Protein AF-G0NCD9-F1 (afdb_monomer_lite)

Sequence (293 aa):
MDGNFDESAPNNVLFMNEWPTEDDSKFFDKFVAVDDAPELIQCPYTLKLPPCRFQLKNLENLPKDKTLDQHVGNLFDIFIKKTIKKAGGNLTKTKYWLGLQLPHYIEKYVNWLITDKTYQEVNGYTLIDLVFKHCRSIAESGFSNTLELSVSMYINVSDQISWTAIPDRILSKYWRRTQQLQEAKNLLTQCGMDPNVKSHTIDDLKQIAEHLKGYHICVWSLLHELTEPTMVFEINKGAHGFISLFHNDGHYEFFKATRKKVDARFCFKCHTLVTCLHGIECRRERKDAQIFD

Structure (mmCIF, N/CA/C/O backbone):
data_AF-G0NCD9-F1
#
_entry.id   AF-G0NCD9-F1
#
loop_
_atom_site.group_PDB
_atom_site.id
_atom_site.type_symbol
_atom_site.label_atom_id
_atom_site.label_alt_id
_atom_site.label_comp_id
_atom_site.label_asym_id
_atom_site.label_entity_id
_atom_site.label_seq_id
_atom_site.pdbx_PDB_ins_code
_atom_site.Cartn_x
_atom_site.Cartn_y
_atom_site.Cartn_z
_atom_site.occupancy
_atom_site.B_iso_or_equiv
_atom_site.auth_seq_id
_atom_site.auth_comp_id
_atom_site.auth_asym_id
_atom_site.auth_atom_id
_atom_site.pdbx_PDB_model_num
ATOM 1 N N . MET A 1 1 ? 19.742 4.688 14.938 1.00 30.52 1 MET A N 1
ATOM 2 C CA . MET A 1 1 ? 19.481 5.979 15.599 1.00 30.52 1 MET A CA 1
ATOM 3 C C . MET A 1 1 ? 18.234 5.766 16.412 1.00 30.52 1 MET A C 1
ATOM 5 O O . MET A 1 1 ? 17.153 5.658 15.847 1.00 30.52 1 MET A O 1
ATOM 9 N N . ASP A 1 2 ? 18.449 5.559 17.702 1.00 30.88 2 ASP A N 1
ATOM 10 C CA . ASP A 1 2 ? 17.425 5.219 18.675 1.00 30.88 2 ASP A CA 1
ATOM 11 C C . ASP A 1 2 ? 16.662 6.497 19.028 1.00 30.88 2 ASP A C 1
ATOM 13 O O . ASP A 1 2 ? 17.209 7.421 19.628 1.00 30.88 2 ASP A O 1
ATOM 17 N N . GLY A 1 3 ? 15.420 6.589 18.558 1.00 30.56 3 GLY A N 1
ATOM 18 C CA . GLY A 1 3 ? 14.515 7.682 18.887 1.00 30.56 3 GLY A CA 1
ATOM 19 C C . GLY A 1 3 ? 13.727 7.325 20.138 1.00 30.56 3 GLY A C 1
ATOM 20 O O . GLY A 1 3 ? 12.791 6.534 20.060 1.00 30.56 3 GLY A O 1
ATOM 21 N N . ASN A 1 4 ? 14.125 7.894 21.275 1.00 30.95 4 ASN A N 1
ATOM 22 C CA . ASN A 1 4 ? 13.365 7.861 22.522 1.00 30.95 4 ASN A CA 1
ATOM 23 C C . ASN A 1 4 ? 11.925 8.341 22.284 1.00 30.95 4 ASN A C 1
ATOM 25 O O . ASN A 1 4 ? 11.702 9.444 21.782 1.00 30.95 4 ASN A O 1
ATOM 29 N N . PHE A 1 5 ? 10.965 7.498 22.663 1.00 35.09 5 PHE A N 1
ATOM 30 C CA . PHE A 1 5 ? 9.552 7.838 22.742 1.00 35.09 5 PHE A CA 1
ATOM 31 C C . PHE A 1 5 ? 9.323 8.646 24.023 1.00 35.09 5 PHE A C 1
ATOM 33 O O . PHE A 1 5 ? 9.486 8.126 25.122 1.00 35.09 5 PHE A O 1
ATOM 40 N N . ASP A 1 6 ? 8.982 9.923 23.869 1.00 31.66 6 ASP A N 1
ATOM 41 C CA . ASP A 1 6 ? 8.463 10.753 24.954 1.00 31.66 6 ASP A CA 1
ATOM 42 C C . ASP A 1 6 ? 6.957 10.465 25.106 1.00 31.66 6 ASP A C 1
ATOM 44 O O . ASP A 1 6 ? 6.148 10.816 24.241 1.00 31.66 6 ASP A O 1
ATOM 48 N N . GLU A 1 7 ? 6.617 9.732 26.169 1.00 39.12 7 GLU A N 1
ATOM 49 C CA . GLU A 1 7 ? 5.262 9.399 26.623 1.00 39.12 7 GLU A CA 1
ATOM 50 C C . GLU A 1 7 ? 4.629 10.572 27.386 1.00 39.12 7 GLU A C 1
ATOM 52 O O . GLU A 1 7 ? 4.423 10.526 28.598 1.00 39.12 7 GLU A O 1
ATOM 57 N N . SER A 1 8 ? 4.252 11.628 26.676 1.00 34.78 8 SER A N 1
ATOM 58 C CA . SER A 1 8 ? 3.361 12.650 27.233 1.00 34.78 8 SER A CA 1
ATOM 59 C C . SER A 1 8 ? 2.146 12.860 26.330 1.00 34.78 8 SER A C 1
ATOM 61 O O . SER A 1 8 ? 1.995 13.868 25.646 1.00 34.78 8 SER A O 1
ATOM 63 N N . ALA A 1 9 ? 1.252 11.864 26.324 1.00 32.72 9 ALA A N 1
ATOM 64 C CA . ALA A 1 9 ? -0.073 11.991 25.724 1.00 32.72 9 ALA A CA 1
ATOM 65 C C . ALA A 1 9 ? -0.994 12.841 26.629 1.00 32.72 9 ALA A C 1
ATOM 67 O O . ALA A 1 9 ? -1.086 12.569 27.831 1.00 32.72 9 ALA A O 1
ATOM 68 N N . PRO A 1 10 ? -1.716 13.840 26.091 1.00 32.59 10 PRO A N 1
ATOM 69 C CA . PRO A 1 10 ? -2.756 14.531 26.835 1.00 32.59 10 PRO A CA 1
ATOM 70 C C . PRO A 1 10 ? -4.017 13.655 26.989 1.00 32.59 10 PRO A C 1
ATOM 72 O O . PRO A 1 10 ? -4.611 13.209 26.017 1.00 32.59 10 PRO A O 1
ATOM 75 N N . ASN A 1 11 ? -4.394 13.438 28.253 1.00 36.56 11 ASN A N 1
ATOM 76 C CA . ASN A 1 11 ? -5.726 13.226 28.846 1.00 36.56 11 ASN A CA 1
ATOM 77 C C . ASN A 1 11 ? -6.854 12.531 28.034 1.00 36.56 11 ASN A C 1
ATOM 79 O O . ASN A 1 11 ? -7.498 13.131 27.181 1.00 36.56 11 ASN A O 1
ATOM 83 N N . ASN A 1 12 ? -7.223 11.327 28.508 1.00 40.78 12 ASN A N 1
ATOM 84 C CA . ASN A 1 12 ? -8.487 10.592 28.297 1.00 40.78 12 ASN A CA 1
ATOM 85 C C . ASN A 1 12 ? -8.823 10.115 26.870 1.00 40.78 12 ASN A C 1
ATOM 87 O O . ASN A 1 12 ? -9.914 10.356 26.354 1.00 40.78 12 ASN A O 1
ATOM 91 N N . VAL A 1 13 ? -7.946 9.304 26.277 1.00 49.91 13 VAL A N 1
ATOM 92 C CA . VAL A 1 13 ? -8.321 8.444 25.142 1.00 49.91 13 VAL A CA 1
ATOM 93 C C . VAL A 1 13 ? -9.043 7.201 25.686 1.00 49.91 13 VAL A C 1
ATOM 95 O O . VAL A 1 13 ? -8.422 6.303 26.253 1.00 49.91 13 VAL A O 1
ATOM 98 N N . LEU A 1 14 ? -10.374 7.154 25.567 1.00 57.47 14 LEU A N 1
ATOM 99 C CA . LEU A 1 14 ? -11.187 6.002 25.978 1.00 57.47 14 LEU A CA 1
ATOM 100 C C . LEU A 1 14 ? -10.926 4.813 25.041 1.00 57.47 14 LEU A C 1
ATOM 102 O O . LEU A 1 14 ? -11.530 4.694 23.976 1.00 57.47 14 LEU A O 1
ATOM 106 N N . PHE A 1 15 ? -10.044 3.901 25.445 1.00 63.56 15 PHE A N 1
ATOM 107 C CA . PHE A 1 15 ? -9.940 2.584 24.823 1.00 63.56 15 PHE A CA 1
ATOM 108 C C . PHE A 1 15 ? -11.188 1.767 25.162 1.00 63.56 15 PHE A C 1
ATOM 110 O O . PHE A 1 15 ? -11.279 1.125 26.208 1.00 63.56 15 PHE A O 1
ATOM 117 N N . MET A 1 16 ? -12.179 1.796 24.274 1.00 72.62 16 MET A N 1
ATOM 118 C CA . MET A 1 16 ? -13.373 0.970 24.423 1.00 72.62 16 MET A CA 1
ATOM 119 C C . MET A 1 16 ? -13.087 -0.426 23.869 1.00 72.62 16 MET A C 1
ATOM 121 O O . MET A 1 16 ? -12.917 -0.599 22.662 1.00 72.62 16 MET A O 1
ATOM 125 N N . ASN A 1 17 ? -13.059 -1.422 24.757 1.00 77.56 17 ASN A N 1
ATOM 126 C CA . ASN A 1 17 ? -12.874 -2.842 24.419 1.00 77.56 17 ASN A CA 1
ATOM 127 C C . ASN A 1 17 ? -14.119 -3.500 23.803 1.00 77.56 17 ASN A C 1
ATOM 129 O O . ASN A 1 17 ? -14.155 -4.713 23.593 1.00 77.56 17 ASN A O 1
ATOM 133 N N . GLU A 1 18 ? -15.139 -2.704 23.514 1.00 87.19 18 GLU A N 1
ATOM 134 C CA . GLU A 1 18 ? -16.369 -3.145 22.887 1.00 87.19 18 GLU A CA 1
ATOM 135 C C . GLU A 1 18 ? -16.224 -3.117 21.365 1.00 87.19 18 GLU A C 1
ATOM 137 O O . GLU A 1 18 ? -15.630 -2.208 20.770 1.00 87.19 18 GLU A O 1
ATOM 142 N N . TRP A 1 19 ? -16.760 -4.154 20.722 1.00 91.75 19 TRP A N 1
ATOM 143 C CA . TRP A 1 19 ? -16.859 -4.188 19.270 1.00 91.75 19 TRP A CA 1
ATOM 144 C C . TRP A 1 19 ? -17.876 -3.150 18.783 1.00 91.75 19 TRP A C 1
ATOM 146 O O . TRP A 1 19 ? -18.852 -2.910 19.489 1.00 91.75 19 TRP A O 1
ATOM 156 N N . PRO A 1 20 ? -17.711 -2.607 17.561 1.00 91.69 20 PRO A N 1
ATOM 157 C CA . PRO A 1 20 ? -18.649 -1.644 17.007 1.00 91.69 20 PRO A CA 1
ATOM 158 C C . PRO A 1 20 ? -20.065 -2.212 17.003 1.00 91.69 20 PRO A C 1
ATOM 160 O O . PRO A 1 20 ? -20.291 -3.348 16.562 1.00 91.69 20 PRO A O 1
ATOM 163 N N . THR A 1 21 ? -20.992 -1.409 17.502 1.00 93.25 21 THR A N 1
ATOM 164 C CA . THR A 1 21 ? -22.423 -1.686 17.517 1.00 93.25 21 THR A CA 1
ATOM 165 C C . THR A 1 21 ? -23.027 -1.527 16.118 1.00 93.25 21 THR A C 1
ATOM 167 O O . THR A 1 21 ? -22.363 -1.161 15.136 1.00 93.25 21 THR A O 1
ATOM 170 N N . GLU A 1 22 ? -24.319 -1.820 16.000 1.00 91.62 22 GLU A N 1
ATOM 171 C CA . GLU A 1 22 ? -25.054 -1.553 14.766 1.00 91.62 22 GLU A CA 1
ATOM 172 C C . GLU A 1 22 ? -25.170 -0.047 14.493 1.00 91.62 22 GLU A C 1
ATOM 174 O O . GLU A 1 22 ? -25.054 0.380 13.345 1.00 91.62 22 GLU A O 1
ATOM 179 N N . ASP A 1 23 ? -25.314 0.767 15.539 1.00 91.69 23 ASP A N 1
ATOM 180 C CA . ASP A 1 23 ? -25.376 2.222 15.412 1.00 91.69 23 ASP A CA 1
ATOM 181 C C . ASP A 1 23 ? -24.021 2.810 15.011 1.00 91.69 23 ASP A C 1
ATOM 183 O O . ASP A 1 23 ? -23.974 3.675 14.136 1.00 91.69 23 ASP A O 1
ATOM 187 N N . ASP A 1 24 ? -22.913 2.264 15.523 1.00 92.00 24 ASP A N 1
ATOM 188 C CA . ASP A 1 24 ? -21.568 2.603 15.036 1.00 92.00 24 ASP A CA 1
ATOM 189 C C . ASP A 1 24 ? -21.412 2.254 13.555 1.00 92.00 24 ASP A C 1
ATOM 191 O O . ASP A 1 24 ? -20.795 2.988 12.785 1.00 92.00 24 ASP A O 1
ATOM 195 N N . SER A 1 25 ? -21.996 1.133 13.126 1.00 90.94 25 SER A N 1
ATOM 196 C CA . SER A 1 25 ? -21.958 0.729 11.723 1.00 90.94 25 SER A CA 1
ATOM 197 C C . SER A 1 25 ? -22.774 1.672 10.841 1.00 90.94 25 SER A C 1
ATOM 199 O O . SER A 1 25 ? -22.260 2.110 9.816 1.00 90.94 25 SER A O 1
ATOM 201 N N . LYS A 1 26 ? -23.979 2.064 11.270 1.00 93.06 26 LYS A N 1
ATOM 202 C CA . LYS A 1 26 ? -24.809 3.063 10.577 1.00 93.06 26 LYS A CA 1
ATOM 203 C C . LYS A 1 26 ? -24.124 4.424 10.514 1.00 93.06 26 LYS A C 1
ATOM 205 O O . LYS A 1 26 ? -24.163 5.078 9.474 1.00 93.06 26 LYS A O 1
ATOM 210 N N . PHE A 1 27 ? -23.488 4.846 11.607 1.00 93.06 27 PHE A N 1
ATOM 211 C CA . PHE A 1 27 ? -22.697 6.071 11.649 1.00 93.06 27 PHE A CA 1
ATOM 212 C C . PHE A 1 27 ? -21.548 5.999 10.639 1.00 93.06 27 PHE A C 1
ATOM 214 O O . PHE A 1 27 ? -21.412 6.882 9.795 1.00 93.06 27 PHE A O 1
ATOM 221 N N . PHE A 1 28 ? -20.777 4.912 10.659 1.00 93.75 28 PHE A N 1
ATOM 222 C CA . PHE A 1 28 ? -19.678 4.694 9.726 1.00 93.75 28 PHE A CA 1
ATOM 223 C C . PHE A 1 28 ? -20.142 4.735 8.266 1.00 93.75 28 PHE A C 1
ATOM 225 O O . PHE A 1 28 ? -19.615 5.520 7.486 1.00 93.75 28 PHE A O 1
ATOM 232 N N . ASP A 1 29 ? -21.171 3.972 7.899 1.00 92.31 29 ASP A N 1
ATOM 233 C CA . ASP A 1 29 ? -21.636 3.871 6.509 1.00 92.31 29 ASP A CA 1
ATOM 234 C C . ASP A 1 29 ? -22.245 5.191 5.995 1.00 92.31 29 ASP A C 1
ATOM 236 O O . ASP A 1 29 ? -22.213 5.487 4.792 1.00 92.31 29 ASP A O 1
ATOM 240 N N . LYS A 1 30 ? -2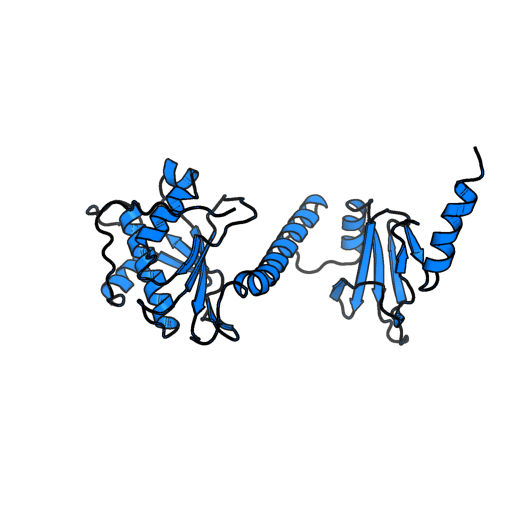2.775 6.021 6.906 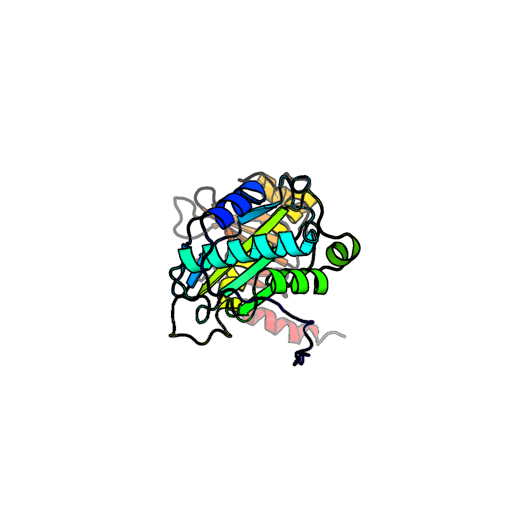1.00 93.38 30 LYS A N 1
ATOM 241 C CA . LYS A 1 30 ? -23.291 7.361 6.599 1.00 93.38 30 LYS A CA 1
ATOM 242 C C . LYS A 1 30 ? -22.177 8.342 6.232 1.00 93.38 30 LYS A C 1
ATOM 244 O O . LYS A 1 30 ? -22.385 9.153 5.326 1.00 93.38 30 LYS A O 1
ATOM 249 N N . PHE A 1 31 ? -21.029 8.273 6.904 1.00 92.31 31 PHE A N 1
ATOM 250 C CA . PHE A 1 31 ? -19.949 9.262 6.777 1.00 92.31 31 PHE A CA 1
ATOM 251 C C . PHE A 1 31 ? -18.695 8.748 6.057 1.00 92.31 31 PHE A C 1
ATOM 253 O O . PHE A 1 31 ? -17.809 9.537 5.737 1.00 92.31 31 PHE A O 1
ATOM 260 N N . VAL A 1 32 ? -18.630 7.451 5.749 1.00 91.06 32 VAL A N 1
ATOM 261 C CA . VAL A 1 32 ? -17.507 6.819 5.047 1.00 91.06 32 VAL A CA 1
ATOM 262 C C . VAL A 1 32 ? -18.014 5.997 3.866 1.00 91.06 32 VAL A C 1
ATOM 264 O O . VAL A 1 32 ? -19.011 5.279 3.953 1.00 91.06 32 VAL A O 1
ATOM 267 N N . ALA A 1 33 ? -17.330 6.105 2.732 1.00 88.00 33 ALA A N 1
ATOM 268 C CA . ALA A 1 33 ? -17.368 5.110 1.668 1.00 88.00 33 ALA A CA 1
ATOM 269 C C . ALA A 1 33 ? -16.017 4.386 1.625 1.00 88.00 33 ALA A C 1
ATOM 271 O O . ALA A 1 33 ? -14.968 5.029 1.703 1.00 88.00 33 ALA A O 1
ATOM 272 N N . VAL A 1 34 ? -16.054 3.053 1.548 1.00 84.38 34 VAL A N 1
ATOM 273 C CA . VAL A 1 34 ? -14.854 2.233 1.356 1.00 84.38 34 VAL A CA 1
ATOM 274 C C . VAL A 1 34 ? -14.920 1.612 -0.033 1.00 84.38 34 VAL A C 1
ATOM 276 O O . VAL A 1 34 ? -15.588 0.595 -0.219 1.00 84.38 34 VAL A O 1
ATOM 279 N N . ASP A 1 35 ? -14.248 2.232 -1.000 1.00 74.94 35 ASP A N 1
ATOM 280 C CA . ASP A 1 35 ? -14.183 1.716 -2.369 1.00 74.94 35 ASP A CA 1
ATOM 281 C C . ASP A 1 35 ? -13.001 0.761 -2.533 1.00 74.94 35 ASP A C 1
ATOM 283 O O . ASP A 1 35 ? -12.024 0.793 -1.774 1.00 74.94 35 ASP A O 1
ATOM 287 N N . ASP A 1 36 ? -13.108 -0.118 -3.530 1.00 65.25 36 ASP A N 1
ATOM 288 C CA . ASP A 1 36 ? -12.144 -1.185 -3.799 1.00 65.25 36 ASP A CA 1
ATOM 289 C C . ASP A 1 36 ? -11.918 -2.121 -2.598 1.00 65.25 36 ASP A C 1
ATOM 291 O O . ASP A 1 36 ? -10.893 -2.786 -2.558 1.00 65.25 36 ASP A O 1
ATOM 295 N N . ALA A 1 37 ? -12.856 -2.176 -1.635 1.00 61.84 37 ALA A N 1
ATOM 296 C CA . ALA A 1 37 ? -12.775 -2.910 -0.367 1.00 61.84 37 ALA A CA 1
ATOM 297 C C . ALA A 1 37 ? -12.577 -4.424 -0.584 1.00 61.84 37 ALA A C 1
ATOM 299 O O . ALA A 1 37 ? -13.554 -5.162 -0.747 1.00 61.84 37 ALA A O 1
ATOM 300 N N . PRO A 1 38 ? -11.338 -4.935 -0.579 1.00 64.00 38 PRO A N 1
ATOM 301 C CA . PRO A 1 38 ? -11.083 -6.319 -0.921 1.00 64.00 38 PRO A CA 1
ATOM 302 C C . PRO A 1 38 ? -11.442 -7.199 0.275 1.00 64.00 38 PRO A C 1
ATOM 304 O O . PRO A 1 38 ? -11.324 -6.795 1.437 1.00 64.00 38 PRO A O 1
ATOM 307 N N . GLU A 1 39 ? -11.815 -8.447 0.007 1.00 78.50 39 GLU A N 1
ATOM 308 C CA . GLU A 1 39 ? -11.766 -9.472 1.045 1.00 78.50 39 GLU A CA 1
ATOM 309 C C . GLU A 1 39 ? -10.355 -9.566 1.644 1.00 78.50 39 GLU A C 1
ATOM 311 O O . GLU A 1 39 ? -9.351 -9.298 0.973 1.00 78.50 39 GLU A O 1
ATOM 316 N N . LEU A 1 40 ? -10.273 -9.940 2.925 1.00 80.50 40 LEU A N 1
ATOM 317 C CA . LEU A 1 40 ? -8.977 -10.145 3.566 1.00 80.50 40 LEU A CA 1
ATOM 318 C C . LEU A 1 40 ? -8.242 -11.280 2.848 1.00 80.50 40 LEU A C 1
ATOM 320 O O . LEU A 1 40 ? -8.749 -12.392 2.721 1.00 80.50 40 LEU A O 1
ATOM 324 N N . ILE A 1 41 ? -7.024 -11.001 2.398 1.00 78.94 41 ILE A N 1
ATOM 325 C CA . ILE A 1 41 ? -6.192 -11.965 1.688 1.00 78.94 41 ILE A CA 1
ATOM 326 C C . ILE A 1 41 ? -5.331 -12.713 2.701 1.00 78.94 41 ILE A C 1
ATOM 328 O O . ILE A 1 41 ? -4.533 -12.105 3.424 1.00 78.94 41 ILE A O 1
ATOM 332 N N . GLN A 1 42 ? -5.441 -14.041 2.703 1.00 78.19 42 GLN A N 1
ATOM 333 C CA . GLN A 1 42 ? -4.561 -14.910 3.476 1.00 78.19 42 GLN A CA 1
ATOM 334 C C . GLN A 1 42 ? -3.125 -14.833 2.952 1.00 78.19 42 GLN A C 1
ATOM 336 O O . GLN A 1 42 ? -2.829 -15.169 1.806 1.00 78.19 42 GLN A O 1
ATOM 341 N N . CYS A 1 43 ? -2.218 -14.418 3.829 1.00 68.38 43 CYS A N 1
ATOM 342 C CA . CYS A 1 43 ? -0.776 -14.554 3.674 1.00 68.38 43 CYS A CA 1
ATOM 343 C C . CYS A 1 43 ? -0.271 -15.638 4.648 1.00 68.38 43 CYS A C 1
ATOM 345 O O . CYS A 1 43 ? -1.003 -16.015 5.562 1.00 68.38 43 CYS A O 1
ATOM 347 N N . PRO A 1 44 ? 0.967 -16.152 4.513 1.00 63.84 44 PRO A N 1
ATOM 348 C CA . PRO A 1 44 ? 1.443 -17.287 5.316 1.00 63.84 44 PRO A CA 1
ATOM 349 C C . PRO A 1 44 ? 1.264 -17.148 6.837 1.00 63.84 44 PRO A C 1
ATOM 351 O O . PRO A 1 44 ? 1.050 -18.149 7.509 1.00 63.84 44 PRO A O 1
ATOM 354 N N . TYR A 1 45 ? 1.316 -15.922 7.371 1.00 69.44 45 TYR A N 1
ATOM 355 C CA . TYR A 1 45 ? 1.228 -15.650 8.813 1.00 69.44 45 TYR A CA 1
ATOM 356 C C . TYR A 1 45 ? 0.356 -14.433 9.164 1.00 69.44 45 TYR A C 1
ATOM 358 O O . TYR A 1 45 ? 0.284 -14.033 10.322 1.00 69.44 45 TYR A O 1
ATOM 366 N N . THR A 1 46 ? -0.275 -13.808 8.169 1.00 73.75 46 THR A N 1
ATOM 367 C CA . THR A 1 46 ? -1.062 -12.581 8.342 1.00 73.75 46 THR A CA 1
ATOM 368 C C . THR A 1 46 ? -2.309 -12.613 7.475 1.00 73.75 46 THR A C 1
ATOM 370 O O . THR A 1 46 ? -2.340 -13.273 6.435 1.00 73.75 46 THR A O 1
ATOM 373 N N . LEU A 1 47 ? -3.319 -11.850 7.879 1.00 81.50 47 LEU A N 1
ATOM 374 C CA . LEU A 1 47 ? -4.400 -11.431 6.996 1.00 81.50 47 LEU A CA 1
ATOM 375 C C . LEU A 1 47 ? -4.113 -10.015 6.514 1.00 81.50 47 LEU A C 1
ATOM 377 O O . LEU A 1 47 ? -3.777 -9.134 7.305 1.00 81.50 47 LEU A O 1
ATOM 381 N N . LYS A 1 48 ? -4.213 -9.803 5.206 1.00 82.38 48 LYS A N 1
ATOM 382 C CA . LYS A 1 48 ? -3.979 -8.502 4.586 1.00 82.38 48 LYS A CA 1
ATOM 383 C C . LYS A 1 48 ? -5.294 -7.927 4.089 1.00 82.38 48 LYS A C 1
ATOM 385 O O . LYS A 1 48 ? -5.947 -8.558 3.267 1.00 82.38 48 LYS A O 1
ATOM 390 N N . LEU A 1 49 ? -5.605 -6.704 4.498 1.00 83.25 49 LEU A N 1
ATOM 391 C CA . LEU A 1 49 ? -6.483 -5.808 3.758 1.00 83.25 49 LEU A CA 1
ATOM 392 C C . LEU A 1 49 ? -5.612 -5.046 2.743 1.00 83.25 49 LEU A C 1
ATOM 394 O O . LEU A 1 49 ? -4.757 -4.248 3.154 1.00 83.25 49 LEU A O 1
ATOM 398 N N . PRO A 1 50 ? -5.730 -5.326 1.432 1.00 75.19 50 PRO A N 1
ATOM 399 C CA . PRO A 1 50 ? -5.045 -4.537 0.414 1.00 75.19 50 PRO A CA 1
ATOM 400 C C . PRO A 1 50 ? -5.456 -3.062 0.483 1.00 75.19 50 PRO A C 1
A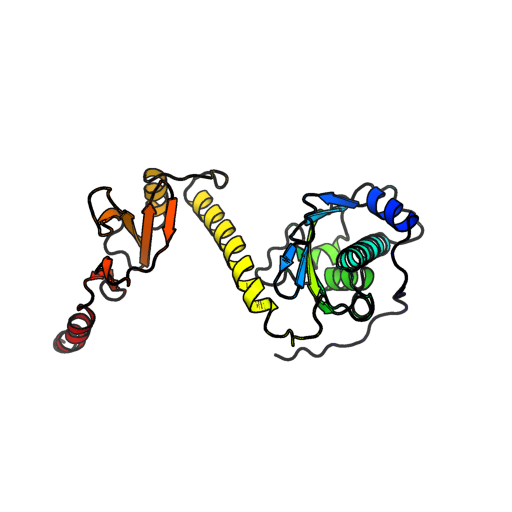TOM 402 O O . PRO A 1 50 ? -6.476 -2.755 1.094 1.00 75.19 50 PRO A O 1
ATOM 405 N N . PRO A 1 51 ? -4.673 -2.161 -0.136 1.00 75.38 51 PRO A N 1
ATOM 406 C CA . PRO A 1 51 ? -5.046 -0.758 -0.238 1.00 75.38 51 PRO A CA 1
ATOM 407 C C . PRO A 1 51 ? -6.484 -0.604 -0.736 1.00 75.38 51 PRO A C 1
ATOM 409 O O . PRO A 1 51 ? -6.805 -1.066 -1.829 1.00 75.38 51 PRO A O 1
ATOM 412 N N . CYS A 1 52 ? -7.320 0.017 0.087 1.00 77.31 52 CYS A N 1
ATOM 413 C CA . CYS A 1 52 ? -8.686 0.395 -0.231 1.00 77.31 52 CYS A CA 1
ATOM 414 C C . CYS A 1 52 ? -8.854 1.895 -0.021 1.00 77.31 52 CYS A C 1
ATOM 416 O O . CYS A 1 52 ? -8.142 2.516 0.777 1.00 77.31 52 CYS A O 1
ATOM 418 N N . ARG A 1 53 ? -9.810 2.481 -0.727 1.00 80.25 53 ARG A N 1
ATOM 419 C CA . ARG A 1 53 ? -10.065 3.914 -0.671 1.00 80.25 53 ARG A CA 1
ATOM 420 C C . ARG A 1 53 ? -11.027 4.215 0.469 1.00 80.25 53 ARG A C 1
ATOM 422 O O . ARG A 1 53 ? -12.141 3.719 0.469 1.00 80.25 53 ARG A O 1
ATOM 429 N N . PHE A 1 54 ? -10.597 5.017 1.431 1.00 86.25 54 PHE A N 1
ATOM 430 C CA . PHE A 1 54 ? -11.384 5.506 2.555 1.00 86.25 54 PHE A CA 1
ATOM 431 C C . PHE A 1 54 ? -11.771 6.955 2.275 1.00 86.25 54 PHE A C 1
ATOM 433 O O . PHE A 1 54 ? -10.942 7.861 2.393 1.00 86.25 54 PHE A O 1
ATOM 440 N N . GLN A 1 55 ? -13.015 7.164 1.859 1.00 86.00 55 GLN A N 1
ATOM 441 C CA . GLN A 1 55 ? -13.525 8.473 1.480 1.00 86.00 55 GLN A CA 1
ATOM 442 C C . GLN A 1 55 ? -14.484 8.999 2.543 1.00 86.00 55 GLN A C 1
ATOM 444 O O . GLN A 1 55 ? -15.500 8.369 2.848 1.00 86.00 55 GLN A O 1
ATOM 449 N N . LEU A 1 56 ? -14.171 10.176 3.082 1.00 86.94 56 LEU A N 1
ATOM 450 C CA . LEU A 1 56 ? -15.083 10.915 3.945 1.00 86.94 56 LEU A CA 1
ATOM 451 C C . LEU A 1 56 ? -16.194 11.557 3.105 1.00 86.94 56 LEU A C 1
ATOM 453 O O . LEU A 1 56 ? -15.926 12.179 2.078 1.00 86.94 56 LEU A O 1
ATOM 457 N N . LYS A 1 57 ? -17.446 11.414 3.546 1.00 88.94 57 LYS A N 1
ATOM 458 C CA . LYS A 1 57 ? -18.634 11.972 2.885 1.00 88.94 57 LYS A CA 1
ATOM 459 C C . LYS A 1 57 ? -19.610 12.542 3.907 1.00 88.94 57 LYS A C 1
ATOM 461 O O . LYS A 1 57 ? -19.595 12.153 5.072 1.00 88.94 57 LYS A O 1
ATOM 466 N N . ASN A 1 58 ? -20.500 13.423 3.455 1.00 88.44 58 ASN A N 1
ATOM 467 C CA . ASN A 1 58 ? -21.575 14.004 4.264 1.00 88.44 58 ASN A CA 1
ATOM 468 C C . ASN A 1 58 ? -21.089 14.712 5.547 1.00 88.44 58 ASN A C 1
ATOM 470 O O . ASN A 1 58 ? -21.818 14.735 6.540 1.00 88.44 58 ASN A O 1
ATOM 474 N N . LEU A 1 59 ? -19.862 15.250 5.570 1.00 85.69 59 LEU A N 1
ATOM 475 C CA . LEU A 1 59 ? -19.253 15.815 6.784 1.00 85.69 59 LEU A CA 1
ATOM 476 C C . LEU A 1 59 ? -20.003 17.047 7.311 1.00 85.69 59 LEU A C 1
ATOM 478 O O . LEU A 1 59 ? -20.004 17.305 8.510 1.00 85.69 59 LEU A O 1
ATOM 482 N N . GLU A 1 60 ? -20.717 17.762 6.443 1.00 85.00 60 GLU A N 1
ATOM 483 C CA . GLU A 1 60 ? -21.620 18.857 6.805 1.00 85.00 60 GLU A CA 1
ATOM 484 C C . GLU A 1 60 ? -22.783 18.420 7.711 1.00 85.00 60 GLU A C 1
ATOM 486 O O . GLU A 1 60 ? -23.363 19.246 8.415 1.00 85.00 60 GLU A O 1
ATOM 491 N N . ASN A 1 61 ? -23.101 17.121 7.721 1.00 89.31 61 ASN A N 1
ATOM 492 C CA . ASN A 1 61 ? -24.155 16.527 8.540 1.00 89.31 61 ASN A CA 1
ATOM 493 C C . ASN A 1 61 ? -23.626 15.910 9.843 1.00 89.31 61 ASN A C 1
ATOM 495 O O . ASN A 1 61 ? -24.370 15.187 10.518 1.00 89.31 61 ASN A O 1
ATOM 499 N N . LEU A 1 62 ? -22.351 16.133 10.182 1.00 88.50 62 LEU A N 1
ATOM 500 C CA . LEU A 1 62 ? -21.795 15.664 11.445 1.00 88.50 62 LEU A CA 1
ATOM 501 C C . LEU A 1 62 ? -22.475 16.364 12.633 1.00 88.50 62 LEU A C 1
ATOM 503 O O . LEU A 1 62 ? -22.755 17.567 12.579 1.00 88.50 62 LEU A O 1
ATOM 507 N N . PRO A 1 63 ? -22.735 15.632 13.729 1.00 89.50 63 PRO A N 1
ATOM 508 C CA . PRO A 1 63 ? -23.184 16.237 14.975 1.00 89.50 63 PRO A CA 1
ATOM 509 C C . PRO A 1 63 ? -22.205 17.319 15.466 1.00 89.50 63 PRO A C 1
ATOM 511 O O . PRO A 1 63 ? -20.989 17.173 15.366 1.00 89.50 63 PRO A O 1
ATOM 514 N N . LYS A 1 64 ? -22.735 18.422 16.007 1.00 88.00 64 LYS A N 1
ATOM 515 C CA . LYS A 1 64 ? -21.935 19.573 16.480 1.00 88.00 64 LYS A CA 1
ATOM 516 C C . LYS A 1 64 ? -21.414 19.416 17.916 1.00 88.00 64 LYS A C 1
ATOM 518 O O . LYS A 1 64 ? -20.982 20.391 18.520 1.00 88.00 64 LYS A O 1
ATOM 523 N N . ASP A 1 65 ? -21.520 18.219 18.480 1.00 88.81 65 ASP A N 1
ATOM 524 C CA . ASP A 1 65 ? -21.108 17.885 19.847 1.00 88.81 65 ASP A CA 1
ATOM 525 C C . ASP A 1 65 ? -19.588 17.709 19.990 1.00 88.81 65 ASP A C 1
ATOM 527 O O . ASP A 1 65 ? -19.060 17.835 21.094 1.00 88.81 65 ASP A O 1
ATOM 531 N N . LYS A 1 66 ? -18.891 17.426 18.884 1.00 86.00 66 LYS A N 1
ATOM 532 C CA . LYS A 1 66 ? -17.450 17.160 18.818 1.00 86.00 66 LYS A CA 1
ATOM 533 C C . LYS A 1 66 ? -16.798 17.885 17.647 1.00 86.00 66 LYS A C 1
ATOM 535 O O . LYS A 1 66 ? -17.468 18.338 16.717 1.00 86.00 66 LYS A O 1
ATOM 540 N N . THR A 1 67 ? -15.474 17.981 17.691 1.00 86.31 67 THR A N 1
ATOM 541 C CA . THR A 1 67 ? -14.675 18.540 16.598 1.00 86.31 67 THR A CA 1
ATOM 542 C C . THR A 1 67 ? -14.562 17.553 15.426 1.00 86.31 67 THR A C 1
ATOM 544 O O . THR A 1 67 ? -14.806 16.351 15.571 1.00 86.31 67 THR A O 1
ATOM 547 N N . LEU A 1 68 ? -14.218 18.045 14.228 1.00 85.44 68 LEU A N 1
ATOM 548 C CA . LEU A 1 68 ? -14.118 17.207 13.024 1.00 85.44 68 LEU A CA 1
ATOM 549 C C . LEU A 1 68 ? -13.080 16.088 13.194 1.00 85.44 68 LEU A C 1
ATOM 551 O O . LEU A 1 68 ? -13.354 14.942 12.867 1.00 85.44 68 LEU A O 1
ATOM 555 N N . ASP A 1 69 ? -11.915 16.401 13.747 1.00 83.44 69 ASP A N 1
ATOM 556 C CA . ASP A 1 69 ? -10.844 15.456 14.064 1.00 83.44 69 ASP A CA 1
ATOM 557 C C . ASP A 1 69 ? -11.288 14.359 15.040 1.00 83.44 69 ASP A C 1
ATOM 559 O O . ASP A 1 69 ? -10.970 13.192 14.821 1.00 83.44 69 ASP A O 1
ATOM 563 N N . GLN A 1 70 ? -12.103 14.689 16.046 1.00 86.75 70 GLN A N 1
ATOM 564 C CA . GLN A 1 70 ? -12.687 13.696 16.949 1.00 86.75 70 GLN A CA 1
ATOM 565 C C . GLN A 1 70 ? -13.666 12.767 16.221 1.00 86.75 70 GLN A C 1
ATOM 567 O O . GLN A 1 70 ? -13.650 11.555 16.442 1.00 86.75 70 GLN A O 1
ATOM 572 N N . HIS A 1 71 ? -14.499 13.304 15.325 1.00 89.44 71 HIS A N 1
ATOM 573 C CA . HIS A 1 71 ? -15.391 12.482 14.500 1.00 89.44 71 HIS A CA 1
ATOM 574 C C . HIS A 1 71 ? -14.611 11.582 13.540 1.00 89.44 71 HIS A C 1
ATOM 576 O O . HIS A 1 71 ? -14.916 10.395 13.437 1.00 89.44 71 HIS A O 1
ATOM 582 N N . VAL A 1 72 ? -13.572 12.100 12.881 1.00 88.12 72 VAL A N 1
ATOM 583 C CA . VAL A 1 72 ? -12.712 11.305 11.990 1.00 88.12 72 VAL A CA 1
ATOM 584 C C . VAL A 1 72 ? -11.942 10.242 12.785 1.00 88.12 72 VAL A C 1
ATOM 586 O O . VAL A 1 72 ? -11.859 9.095 12.343 1.00 88.12 72 VAL A O 1
ATOM 589 N N . GLY A 1 73 ? -11.468 10.564 13.991 1.00 89.38 73 GLY A N 1
ATOM 590 C CA . GLY A 1 73 ? -10.867 9.603 14.918 1.00 89.38 73 GLY A CA 1
ATOM 591 C C . GLY A 1 73 ? -11.819 8.458 15.260 1.00 89.38 73 GLY A C 1
ATOM 592 O O . GLY A 1 73 ? -11.430 7.294 15.184 1.00 89.38 73 GLY A O 1
ATOM 593 N N . ASN A 1 74 ? -13.094 8.763 15.520 1.00 91.88 74 ASN A N 1
ATOM 594 C CA . ASN A 1 74 ? -14.127 7.747 15.732 1.00 91.88 74 ASN A CA 1
ATOM 595 C C . ASN A 1 74 ? -14.344 6.854 14.497 1.00 91.88 74 ASN A C 1
ATOM 597 O O . ASN A 1 74 ? -14.476 5.637 14.613 1.00 91.88 74 ASN A O 1
ATOM 601 N N . LEU A 1 75 ? -14.354 7.436 13.295 1.00 92.81 75 LEU A N 1
ATOM 602 C CA . LEU A 1 75 ? -14.518 6.676 12.052 1.00 92.81 75 LEU A CA 1
ATOM 603 C C . LEU A 1 75 ? -13.358 5.697 11.827 1.00 92.81 75 LEU A C 1
ATOM 605 O O . LEU A 1 75 ? -13.592 4.537 11.478 1.00 92.81 75 LEU A O 1
ATOM 609 N N . PHE A 1 76 ? -12.118 6.121 12.085 1.00 91.50 76 PHE A N 1
ATOM 610 C CA . PHE A 1 76 ? -10.968 5.217 12.058 1.00 91.50 76 PHE A CA 1
ATOM 611 C C . PHE A 1 76 ? -11.024 4.156 13.155 1.00 91.50 76 PHE A C 1
ATOM 613 O O . PHE A 1 76 ? -10.641 3.013 12.908 1.00 91.50 76 PHE A O 1
ATOM 620 N N . ASP A 1 77 ? -11.525 4.499 14.342 1.00 92.88 77 ASP A N 1
ATOM 621 C CA . ASP A 1 77 ? -11.688 3.554 15.448 1.00 92.88 77 ASP A CA 1
ATOM 622 C C . ASP A 1 77 ? -12.602 2.394 15.035 1.00 92.88 77 ASP A C 1
ATOM 624 O O . ASP A 1 77 ? -12.228 1.220 15.132 1.00 92.88 77 ASP A O 1
ATOM 628 N N . ILE A 1 78 ? -13.759 2.731 14.455 1.00 93.94 78 ILE A N 1
ATOM 629 C CA . ILE A 1 78 ? -14.721 1.763 13.925 1.00 93.94 78 ILE A CA 1
ATOM 630 C C . ILE A 1 78 ? -14.087 0.924 12.810 1.00 93.94 78 ILE A C 1
ATOM 632 O O . ILE A 1 78 ? -14.237 -0.300 12.808 1.00 93.94 78 ILE A O 1
ATOM 636 N N . PHE A 1 79 ? -13.353 1.548 11.885 1.00 93.31 79 PHE A N 1
ATOM 637 C CA . PHE A 1 79 ? -12.678 0.848 10.789 1.00 93.31 79 PHE A CA 1
ATOM 638 C C . PHE A 1 79 ? -11.653 -0.179 11.285 1.00 93.31 79 PHE A C 1
ATOM 640 O O . PHE A 1 79 ? -11.692 -1.344 10.876 1.00 93.31 79 PHE A O 1
ATOM 647 N N . ILE A 1 80 ? -10.761 0.223 12.195 1.00 92.81 80 ILE A N 1
ATOM 648 C CA . ILE A 1 80 ? -9.727 -0.651 12.763 1.00 92.81 80 ILE A CA 1
ATOM 649 C C . ILE A 1 80 ? -10.394 -1.829 13.476 1.00 92.81 80 ILE A C 1
ATOM 651 O O . ILE A 1 80 ? -10.076 -2.985 13.189 1.00 92.81 80 ILE A O 1
ATOM 655 N N . LYS A 1 81 ? -11.385 -1.562 14.337 1.00 93.62 81 LYS A N 1
ATOM 656 C CA . LYS A 1 81 ? -12.125 -2.610 15.051 1.00 93.62 81 LYS A CA 1
ATOM 657 C C . LYS A 1 81 ? -12.836 -3.571 14.102 1.00 93.62 81 LYS A C 1
ATOM 659 O O . LYS A 1 81 ? -12.704 -4.783 14.268 1.00 93.62 81 LYS A O 1
ATOM 664 N N . LYS A 1 82 ? -13.568 -3.066 13.101 1.00 92.19 82 LYS A N 1
ATOM 665 C CA . LYS A 1 82 ? -14.249 -3.902 12.095 1.00 92.19 82 LYS A CA 1
ATOM 666 C C . LYS A 1 82 ? -13.249 -4.800 11.364 1.00 92.19 82 LYS A C 1
ATOM 668 O O . LYS A 1 82 ? -13.523 -5.985 11.183 1.00 92.19 82 LYS A O 1
ATOM 673 N N . THR A 1 83 ? -12.080 -4.271 11.006 1.00 91.88 83 THR A N 1
ATOM 674 C CA . THR A 1 83 ? -11.054 -5.032 10.279 1.00 91.88 83 THR A CA 1
ATOM 675 C C . THR A 1 83 ? -10.408 -6.105 11.164 1.00 91.88 83 THR A C 1
ATOM 677 O O . THR A 1 83 ? -10.303 -7.255 10.738 1.00 91.88 83 THR A O 1
ATOM 680 N N . ILE A 1 84 ? -10.064 -5.786 12.421 1.00 91.94 84 ILE A N 1
ATOM 681 C CA . ILE A 1 84 ? -9.572 -6.775 13.403 1.00 91.94 84 ILE A CA 1
ATOM 682 C C . ILE A 1 84 ? -10.620 -7.870 13.636 1.00 91.94 84 ILE A C 1
ATOM 684 O O . ILE A 1 84 ? -10.283 -9.053 13.626 1.00 91.94 84 ILE A O 1
ATOM 688 N N . LYS A 1 85 ? -11.897 -7.498 13.790 1.00 91.88 85 LYS A N 1
ATOM 689 C CA . LYS A 1 85 ? -13.003 -8.448 13.972 1.00 91.88 85 LYS A CA 1
ATOM 690 C C . LYS A 1 85 ? -13.158 -9.374 12.765 1.00 91.88 85 LYS A C 1
ATOM 692 O O . LYS A 1 85 ? -13.276 -10.582 12.945 1.00 91.88 85 LYS A O 1
ATOM 697 N N . LYS A 1 86 ? -13.111 -8.829 11.541 1.00 90.06 86 LYS A N 1
ATOM 698 C CA . LYS A 1 86 ? -13.182 -9.608 10.289 1.00 90.06 86 LYS A CA 1
ATOM 699 C C . LYS A 1 86 ? -12.026 -10.608 10.171 1.00 90.06 86 LYS A C 1
ATOM 701 O O . LYS A 1 86 ? -12.211 -11.690 9.629 1.00 90.06 86 LYS A O 1
ATOM 706 N N . ALA A 1 87 ? -10.862 -10.274 10.722 1.00 87.81 87 ALA A N 1
ATOM 707 C CA . ALA A 1 87 ? -9.705 -11.162 10.785 1.00 87.81 87 ALA A CA 1
ATOM 708 C C . ALA A 1 87 ? -9.763 -12.217 11.908 1.00 87.81 87 ALA A C 1
ATOM 710 O O . ALA A 1 87 ? -8.813 -12.981 12.060 1.00 87.81 87 ALA A O 1
ATOM 711 N N . GLY A 1 88 ? -10.830 -12.249 12.717 1.00 88.19 88 GLY A N 1
ATOM 712 C CA . GLY A 1 88 ? -10.930 -13.133 13.883 1.00 88.19 88 GLY A CA 1
ATOM 713 C C . GLY A 1 88 ? -9.999 -12.746 15.038 1.00 88.19 88 GLY A C 1
ATOM 714 O O . GLY A 1 88 ? -9.666 -13.590 15.867 1.00 88.19 88 GLY A O 1
ATOM 715 N N . GLY A 1 89 ? -9.544 -11.490 15.080 1.00 86.88 89 GLY A N 1
ATOM 716 C CA . GLY A 1 89 ? -8.595 -10.992 16.072 1.00 86.88 89 GLY A CA 1
ATOM 717 C C . GLY A 1 89 ? -9.221 -10.545 17.399 1.00 86.88 89 GLY A C 1
ATOM 718 O O . GLY A 1 89 ? -10.434 -10.559 17.604 1.00 86.88 89 GLY A O 1
ATOM 719 N N . ASN A 1 90 ? -8.359 -10.093 18.307 1.00 90.19 90 ASN A N 1
ATOM 720 C CA . ASN A 1 90 ? -8.673 -9.606 19.643 1.00 90.19 90 ASN A CA 1
ATOM 721 C C . ASN A 1 90 ? -8.082 -8.200 19.857 1.00 90.19 90 ASN A C 1
ATOM 723 O O . ASN A 1 90 ? -6.901 -7.982 19.601 1.00 90.19 90 ASN A O 1
ATOM 727 N N . LEU A 1 91 ? -8.872 -7.261 20.384 1.00 89.44 91 LEU A N 1
ATOM 728 C CA . LEU A 1 91 ? -8.465 -5.857 20.546 1.00 89.44 91 LEU A CA 1
ATOM 729 C C . LEU A 1 91 ? -7.235 -5.639 21.450 1.00 89.44 91 LEU A C 1
ATOM 731 O O . LEU A 1 91 ? -6.524 -4.652 21.281 1.00 89.44 91 LEU A O 1
ATOM 735 N N . THR A 1 92 ? -6.954 -6.543 22.390 1.00 87.94 92 THR A N 1
ATOM 736 C CA . THR A 1 92 ? -5.840 -6.396 23.342 1.00 87.94 92 THR A CA 1
ATOM 737 C C . THR A 1 92 ? -4.594 -7.178 22.947 1.00 87.94 92 THR A C 1
ATOM 739 O O . THR A 1 92 ? -3.502 -6.834 23.382 1.00 87.94 92 THR A O 1
ATOM 742 N N . LYS A 1 93 ? -4.735 -8.224 22.126 1.00 86.44 93 LYS A N 1
ATOM 743 C CA . LYS A 1 93 ? -3.625 -9.125 21.766 1.00 86.44 93 LYS A CA 1
ATOM 744 C C . LYS A 1 93 ? -3.222 -9.050 20.302 1.00 86.44 93 LYS A C 1
ATOM 746 O O . LYS A 1 93 ? -2.056 -9.253 19.975 1.00 86.44 93 LYS A O 1
ATOM 751 N N . THR A 1 94 ? -4.172 -8.789 19.410 1.00 87.06 94 THR A N 1
ATOM 752 C CA . THR A 1 94 ? -3.905 -8.800 17.976 1.00 87.06 94 THR A CA 1
ATOM 753 C C . THR A 1 94 ? -3.143 -7.552 17.586 1.00 87.06 94 THR A C 1
ATOM 755 O O . THR A 1 94 ? -3.657 -6.435 17.644 1.00 87.06 94 THR A O 1
ATOM 758 N N . LYS A 1 95 ? -1.906 -7.773 17.152 1.00 86.75 95 LYS A N 1
ATOM 759 C CA . LYS A 1 95 ? -1.076 -6.738 16.561 1.00 86.75 95 LYS A CA 1
ATOM 760 C C . LYS A 1 95 ? -1.442 -6.514 15.102 1.00 86.75 95 LYS A C 1
ATOM 762 O O . LYS A 1 95 ? -1.764 -7.459 14.373 1.00 86.75 95 LYS A O 1
ATOM 767 N N . TYR A 1 96 ? -1.355 -5.264 14.678 1.00 86.31 96 TYR A N 1
ATOM 768 C CA . TYR A 1 96 ? -1.592 -4.866 13.308 1.00 86.31 96 TYR A CA 1
ATOM 769 C C . TYR A 1 96 ? -0.599 -3.796 12.844 1.00 86.31 96 TYR A C 1
ATOM 771 O O . TYR A 1 96 ? 0.060 -3.112 13.630 1.00 86.31 96 TYR A O 1
ATOM 779 N N . TRP A 1 97 ? -0.499 -3.678 11.524 1.00 84.25 97 TRP A N 1
ATOM 780 C CA . TRP A 1 97 ? 0.164 -2.580 10.833 1.00 84.25 97 TRP A CA 1
ATOM 781 C C . TRP A 1 97 ? -0.892 -1.849 10.031 1.00 84.25 97 TRP A C 1
ATOM 783 O O . TRP A 1 97 ? -1.671 -2.499 9.330 1.00 84.25 97 TRP A O 1
ATOM 793 N N . LEU A 1 98 ? -0.900 -0.524 10.108 1.00 85.62 98 LEU A N 1
ATOM 794 C CA . LEU A 1 98 ? -1.809 0.307 9.333 1.00 85.62 98 LEU A CA 1
ATOM 795 C C . LEU A 1 98 ? -1.005 1.268 8.483 1.00 85.62 98 LEU A C 1
ATOM 797 O O . LEU A 1 98 ? -0.154 2.019 8.972 1.00 85.62 98 LEU A O 1
ATOM 801 N N . GLY A 1 99 ? -1.290 1.191 7.191 1.00 80.00 99 GLY A N 1
ATOM 802 C CA . GLY A 1 99 ? -0.720 2.057 6.195 1.00 80.00 99 GLY A CA 1
ATOM 803 C C . GLY A 1 99 ? -1.735 3.097 5.761 1.00 80.00 99 GLY A C 1
ATOM 804 O O . GLY A 1 99 ? -2.866 2.737 5.436 1.00 80.00 99 GLY A O 1
ATOM 805 N N . LEU A 1 100 ? -1.321 4.360 5.749 1.00 77.06 100 LEU A N 1
ATOM 806 C CA . LEU A 1 100 ? -2.131 5.488 5.322 1.00 77.06 100 LEU A CA 1
ATOM 807 C C . LEU A 1 100 ? -1.371 6.276 4.261 1.00 77.06 100 LEU A C 1
ATOM 809 O O . LEU A 1 100 ? -0.250 6.721 4.494 1.00 77.06 100 LEU A O 1
ATOM 813 N N . GLN A 1 101 ? -1.993 6.454 3.102 1.00 73.56 101 GLN A N 1
ATOM 814 C CA . GLN A 1 101 ? -1.497 7.341 2.062 1.00 73.56 101 GLN A CA 1
ATOM 815 C C . GLN A 1 101 ? -2.460 8.519 1.912 1.00 73.56 101 GLN A C 1
ATOM 817 O O . GLN A 1 101 ? -3.636 8.336 1.591 1.00 73.56 101 GLN A O 1
ATOM 822 N N . LEU A 1 102 ? -1.934 9.716 2.169 1.00 66.44 102 LEU A N 1
ATOM 823 C CA . LEU A 1 102 ? -2.656 10.984 2.108 1.00 66.44 102 LEU A CA 1
ATOM 824 C C . LEU A 1 102 ? -2.523 11.609 0.702 1.00 66.44 102 LEU A C 1
ATOM 826 O O . LEU A 1 102 ? -1.442 11.524 0.104 1.00 66.44 102 LEU A O 1
ATOM 830 N N . PRO A 1 103 ? -3.568 12.271 0.170 1.00 54.59 103 PRO A N 1
ATOM 831 C CA . PRO A 1 103 ? -3.487 13.028 -1.076 1.00 54.59 103 PRO A CA 1
ATOM 832 C C . PRO A 1 103 ? -2.375 14.074 -1.010 1.00 54.59 103 PRO A C 1
ATOM 834 O O . PRO A 1 103 ? -2.245 14.781 -0.015 1.00 54.59 103 PRO A O 1
ATOM 837 N N . HIS A 1 104 ? -1.579 14.184 -2.074 1.00 50.12 104 HIS A N 1
ATOM 838 C CA . HIS A 1 104 ? -0.496 15.173 -2.213 1.00 50.12 104 HIS A CA 1
ATOM 839 C C . HIS A 1 104 ? 0.704 15.016 -1.255 1.00 50.12 104 HIS A C 1
ATOM 841 O O . HIS A 1 104 ? 1.631 15.823 -1.315 1.00 50.12 104 HIS A O 1
ATOM 847 N N . TYR A 1 105 ? 0.754 13.963 -0.430 1.00 46.38 105 TYR A N 1
ATOM 848 C CA . TYR A 1 105 ? 1.927 13.640 0.387 1.00 46.38 105 TYR A CA 1
ATOM 849 C C . TYR A 1 105 ? 2.929 12.797 -0.424 1.00 46.38 105 TYR A C 1
ATOM 851 O O . TYR A 1 105 ? 2.675 11.635 -0.740 1.00 46.38 105 TYR A O 1
ATOM 859 N N . ILE A 1 106 ? 4.060 13.408 -0.804 1.00 43.19 106 ILE A N 1
ATOM 860 C CA . ILE A 1 106 ? 5.091 12.846 -1.705 1.00 43.19 106 ILE A CA 1
ATOM 861 C C . ILE A 1 106 ? 6.352 12.439 -0.914 1.00 43.19 106 ILE A C 1
ATOM 863 O O . ILE A 1 106 ? 7.476 12.582 -1.393 1.00 43.19 106 ILE A O 1
ATOM 867 N N . GLU A 1 107 ? 6.227 11.940 0.319 1.00 43.12 107 GLU A N 1
ATOM 868 C CA . GLU A 1 107 ? 7.402 11.366 0.986 1.00 43.12 107 GLU A CA 1
ATOM 869 C C . GLU A 1 107 ? 7.620 9.906 0.586 1.00 43.12 107 GLU A C 1
ATOM 871 O O . GLU A 1 107 ? 6.783 9.028 0.780 1.00 43.12 107 GLU A O 1
ATOM 876 N N . LYS A 1 108 ? 8.812 9.654 0.034 1.00 40.66 108 LYS A N 1
ATOM 877 C CA . LYS A 1 108 ? 9.284 8.375 -0.513 1.00 40.66 108 LYS A CA 1
ATOM 878 C C . LYS A 1 108 ? 9.312 7.201 0.481 1.00 40.66 108 LYS A C 1
ATOM 880 O O . LYS A 1 108 ? 9.642 6.100 0.045 1.00 40.66 108 LYS A O 1
ATOM 885 N N . TYR A 1 109 ? 9.033 7.392 1.777 1.00 40.84 109 TYR A N 1
ATOM 886 C CA . TYR A 1 109 ? 9.476 6.424 2.790 1.00 40.84 109 TYR A CA 1
ATOM 887 C C . TYR A 1 109 ? 8.534 6.082 3.952 1.00 40.84 109 TYR A C 1
ATOM 889 O O . TYR A 1 109 ? 8.864 5.144 4.674 1.00 40.84 109 TYR A O 1
ATOM 897 N N . VAL A 1 110 ? 7.368 6.713 4.148 1.00 46.75 110 VAL A N 1
ATOM 898 C CA . VAL A 1 110 ? 6.542 6.394 5.335 1.00 46.75 110 VAL A CA 1
ATOM 899 C C . VAL A 1 110 ? 5.044 6.383 5.027 1.00 46.75 110 VAL A C 1
ATOM 901 O O . VAL A 1 110 ? 4.313 7.286 5.406 1.00 46.75 110 VAL A O 1
ATOM 904 N N . ASN A 1 111 ? 4.559 5.314 4.384 1.00 58.91 111 ASN A N 1
ATOM 905 C CA . ASN A 1 111 ? 3.109 5.056 4.329 1.00 58.91 111 ASN A CA 1
ATOM 906 C C . ASN A 1 111 ? 2.625 4.210 5.513 1.00 58.91 111 ASN A C 1
ATOM 908 O O . ASN A 1 111 ? 1.457 3.861 5.520 1.00 58.91 111 ASN A O 1
ATOM 912 N N . TRP A 1 112 ? 3.479 3.836 6.477 1.00 63.69 112 TRP A N 1
ATOM 913 C CA . TRP A 1 112 ? 3.103 3.038 7.656 1.00 63.69 112 TRP A CA 1
ATOM 914 C C . TRP A 1 112 ? 3.147 3.906 8.909 1.00 63.69 112 TRP A C 1
ATOM 916 O O . TRP A 1 112 ? 4.218 4.126 9.465 1.00 63.69 112 TRP A O 1
ATOM 926 N N . LEU A 1 113 ? 1.983 4.396 9.337 1.00 68.31 113 LEU A N 1
ATOM 927 C CA . LEU A 1 113 ? 1.855 5.210 10.552 1.00 68.31 113 LEU A CA 1
ATOM 928 C C . LEU A 1 113 ? 1.816 4.350 11.817 1.00 68.31 113 LEU A C 1
ATOM 930 O O . LEU A 1 113 ? 2.201 4.806 12.889 1.00 68.31 113 LEU A O 1
ATOM 934 N N . ILE A 1 114 ? 1.360 3.101 11.689 1.00 73.62 114 ILE A N 1
ATOM 935 C CA . ILE A 1 114 ? 1.256 2.156 12.799 1.00 73.62 114 ILE A CA 1
ATOM 936 C C . ILE A 1 114 ? 2.012 0.888 12.431 1.00 73.62 114 ILE A C 1
ATOM 938 O O . ILE A 1 114 ? 1.744 0.271 11.394 1.00 73.62 114 ILE A O 1
ATOM 942 N N . THR A 1 115 ? 2.927 0.474 13.305 1.00 74.56 115 THR A N 1
ATOM 943 C CA . THR A 1 115 ? 3.712 -0.746 13.125 1.00 74.56 115 THR A CA 1
ATOM 944 C C . THR A 1 115 ? 3.747 -1.585 14.392 1.00 74.56 115 THR A C 1
ATOM 946 O O . THR A 1 115 ? 4.229 -1.112 15.417 1.00 74.56 115 THR A O 1
ATOM 949 N N . ASP A 1 116 ? 3.315 -2.844 14.290 1.00 74.19 116 ASP A N 1
ATOM 950 C CA . ASP A 1 116 ? 3.380 -3.836 15.372 1.00 74.19 116 ASP A CA 1
ATOM 951 C C . ASP A 1 116 ? 2.671 -3.389 16.667 1.00 74.19 116 ASP A C 1
ATOM 953 O O . ASP A 1 116 ? 3.165 -3.613 17.771 1.00 74.19 116 ASP A O 1
ATOM 957 N N . LYS A 1 117 ? 1.503 -2.747 16.528 1.00 83.62 117 LYS A N 1
ATOM 958 C CA . LYS A 1 117 ? 0.703 -2.240 17.652 1.00 83.62 117 LYS A CA 1
ATOM 959 C C . LYS A 1 117 ? -0.616 -2.975 17.785 1.00 83.62 117 LYS A C 1
ATOM 961 O O . LYS A 1 117 ? -1.196 -3.412 16.796 1.00 83.62 117 LYS A O 1
ATOM 966 N N . THR A 1 118 ? -1.089 -3.114 19.013 1.00 87.81 118 THR A N 1
ATOM 967 C CA . THR A 1 118 ? -2.453 -3.550 19.321 1.00 87.81 118 THR A CA 1
ATOM 968 C C . THR A 1 118 ? -3.417 -2.367 19.279 1.00 87.81 118 THR A C 1
ATOM 970 O O . THR A 1 118 ? -3.003 -1.206 19.305 1.00 87.81 118 THR A O 1
ATOM 973 N N . TYR A 1 119 ? -4.723 -2.646 19.251 1.00 89.75 119 TYR A N 1
ATOM 974 C CA . TYR A 1 119 ? -5.731 -1.585 19.336 1.00 89.75 119 TYR A CA 1
ATOM 975 C C . TYR A 1 119 ? -5.658 -0.823 20.674 1.00 89.75 119 TYR A C 1
ATOM 977 O O . TYR A 1 119 ? -5.954 0.364 20.707 1.00 89.75 119 TYR A O 1
ATOM 985 N N . GLN A 1 120 ? -5.210 -1.473 21.757 1.00 88.25 120 GLN A N 1
ATOM 986 C CA . GLN A 1 120 ? -4.990 -0.825 23.060 1.00 88.25 120 GLN A CA 1
ATOM 987 C C . GLN A 1 120 ? -3.781 0.111 23.101 1.00 88.25 120 GLN A C 1
ATOM 989 O O . GLN A 1 120 ? -3.665 0.913 24.018 1.00 88.25 120 GLN A O 1
ATOM 994 N N . GLU A 1 121 ? -2.863 -0.001 22.144 1.00 84.94 121 GLU A N 1
ATOM 995 C CA . GLU A 1 121 ? -1.718 0.905 22.056 1.00 84.94 121 GLU A CA 1
ATOM 996 C C . GLU A 1 121 ? -1.994 2.062 21.098 1.00 84.94 121 GLU A C 1
ATOM 998 O O . GLU A 1 121 ? -1.554 3.180 21.343 1.00 84.94 121 GLU A O 1
ATOM 1003 N N . VAL A 1 122 ? -2.691 1.792 19.990 1.00 86.12 122 VAL A N 1
ATOM 1004 C CA . VAL A 1 122 ? -3.023 2.800 18.982 1.00 86.12 122 VAL A CA 1
ATOM 1005 C C . VAL A 1 122 ? -4.431 2.535 18.462 1.00 86.12 122 VAL A C 1
ATOM 1007 O O . VAL A 1 122 ? -4.679 1.508 17.827 1.00 86.12 122 VAL A O 1
ATOM 1010 N N . ASN A 1 123 ? -5.348 3.464 18.726 1.00 88.50 123 ASN A N 1
ATOM 1011 C CA . ASN A 1 123 ? -6.724 3.425 18.234 1.00 88.50 123 ASN A CA 1
ATOM 1012 C C . ASN A 1 123 ? -6.965 4.503 17.161 1.00 88.50 123 ASN A C 1
ATOM 1014 O O . ASN A 1 123 ? -6.022 5.143 16.691 1.00 88.50 123 ASN A O 1
ATOM 1018 N N . GLY A 1 124 ? -8.221 4.705 16.751 1.00 87.19 124 GLY A N 1
ATOM 1019 C CA . GLY A 1 124 ? -8.546 5.693 15.719 1.00 87.19 124 GLY A CA 1
ATOM 1020 C C . GLY A 1 124 ? -8.192 7.132 16.101 1.00 87.19 124 GLY A C 1
ATOM 1021 O O . GLY A 1 124 ? -7.728 7.889 15.256 1.00 87.19 124 GLY A O 1
ATOM 1022 N N . TYR A 1 125 ? -8.327 7.496 17.375 1.00 88.44 125 TYR A N 1
ATOM 1023 C CA . TYR A 1 125 ? -7.969 8.824 17.876 1.00 88.44 125 TYR A CA 1
ATOM 1024 C C . TYR A 1 125 ? -6.449 9.009 17.921 1.00 88.44 125 TYR A C 1
ATOM 1026 O O . TYR A 1 125 ? -5.935 9.986 17.386 1.00 88.44 125 TYR A O 1
ATOM 1034 N N . THR A 1 126 ? -5.714 8.017 18.436 1.00 86.69 126 THR A N 1
ATOM 1035 C CA . THR A 1 126 ? -4.243 8.030 18.413 1.00 86.69 126 THR A CA 1
ATOM 1036 C C . THR A 1 126 ? -3.701 8.095 16.982 1.00 86.69 126 THR A C 1
ATOM 1038 O O . THR A 1 126 ? -2.690 8.745 16.726 1.00 86.69 126 THR A O 1
ATOM 1041 N N . LEU A 1 127 ? -4.370 7.446 16.021 1.00 85.31 127 LEU A N 1
ATOM 1042 C CA . LEU A 1 127 ? -4.010 7.538 14.607 1.00 85.31 127 LEU A CA 1
ATOM 1043 C C . LEU A 1 127 ? -4.134 8.975 14.083 1.00 85.31 127 LEU A C 1
ATOM 1045 O O . LEU A 1 127 ? -3.262 9.410 13.336 1.00 85.31 127 LEU A O 1
ATOM 1049 N N . ILE A 1 128 ? -5.171 9.719 14.472 1.00 83.75 128 ILE A N 1
ATOM 1050 C CA . ILE A 1 128 ? -5.331 11.124 14.074 1.00 83.75 128 ILE A CA 1
ATOM 1051 C C . ILE A 1 128 ? -4.214 11.998 14.634 1.00 83.75 128 ILE A C 1
ATOM 1053 O O . ILE A 1 128 ? -3.632 12.783 13.884 1.00 83.75 128 ILE A O 1
ATOM 1057 N N . ASP A 1 129 ? -3.831 11.794 15.891 1.00 81.38 129 ASP A N 1
ATOM 1058 C CA . ASP A 1 129 ? -2.692 12.503 16.479 1.00 81.38 129 ASP A CA 1
ATOM 1059 C C . ASP A 1 129 ? -1.391 12.206 15.717 1.00 81.38 129 ASP A C 1
ATOM 1061 O O . ASP A 1 129 ? -0.609 13.112 15.416 1.00 81.38 129 ASP A O 1
ATOM 1065 N N . LEU A 1 130 ? -1.174 10.941 15.333 1.00 76.81 130 LEU A N 1
ATOM 1066 C CA . LEU A 1 130 ? -0.040 10.547 14.492 1.00 76.81 130 LEU A CA 1
ATOM 1067 C C . LEU A 1 130 ? -0.102 11.206 13.107 1.00 76.81 130 LEU A C 1
ATOM 1069 O O . LEU A 1 130 ? 0.924 11.666 12.604 1.00 76.81 130 LEU A O 1
ATOM 1073 N N . VAL A 1 131 ? -1.285 11.301 12.495 1.00 76.88 131 VAL A N 1
ATOM 1074 C CA . VAL A 1 131 ? -1.470 11.999 11.215 1.00 76.88 131 VAL A CA 1
ATOM 1075 C C . VAL A 1 131 ? -1.112 13.475 11.349 1.00 76.88 131 VAL A C 1
ATOM 1077 O O . VAL A 1 131 ? -0.331 13.965 10.538 1.00 76.88 131 VAL A O 1
ATOM 1080 N N . PHE A 1 132 ? -1.603 14.181 12.369 1.00 74.50 132 PHE A N 1
ATOM 1081 C CA . PHE A 1 132 ? -1.259 15.590 12.579 1.00 74.50 132 PHE A CA 1
ATOM 1082 C C . PHE A 1 132 ? 0.231 15.790 12.858 1.00 74.50 132 PHE A C 1
ATOM 1084 O O . PHE A 1 132 ? 0.842 16.726 12.342 1.00 74.50 132 PHE A O 1
ATOM 1091 N N . LYS A 1 133 ? 0.851 14.876 13.608 1.00 72.69 133 LYS A N 1
ATOM 1092 C CA . LYS A 1 133 ? 2.289 14.917 13.884 1.00 72.69 133 LYS A CA 1
ATOM 1093 C C . LYS A 1 133 ? 3.135 14.774 12.616 1.00 72.69 133 LYS A C 1
ATOM 1095 O O . LYS A 1 133 ? 4.159 15.445 12.489 1.00 72.69 133 LYS A O 1
ATOM 1100 N N . HIS A 1 134 ? 2.736 13.896 11.697 1.00 65.44 134 HIS A N 1
ATOM 1101 C CA . HIS A 1 134 ? 3.531 13.556 10.513 1.00 65.44 134 HIS A CA 1
ATOM 1102 C C . HIS A 1 134 ? 3.113 14.303 9.236 1.00 65.44 134 HIS A C 1
ATOM 1104 O O . HIS A 1 134 ? 3.916 14.424 8.311 1.00 65.44 134 HIS A O 1
ATOM 1110 N N . CYS A 1 135 ? 1.903 14.864 9.180 1.00 66.25 135 CYS A N 1
ATOM 1111 C CA . CYS A 1 135 ? 1.388 15.597 8.029 1.00 66.25 135 CYS A CA 1
ATOM 1112 C C . CYS A 1 135 ? 1.080 17.057 8.381 1.00 66.25 135 CYS A C 1
ATOM 1114 O O . CYS A 1 135 ? -0.037 17.414 8.759 1.00 66.25 135 CYS A O 1
ATOM 1116 N N . ARG A 1 136 ? 2.080 17.925 8.182 1.00 63.28 136 ARG A N 1
ATOM 1117 C CA . ARG A 1 136 ? 1.983 19.356 8.508 1.00 63.28 136 ARG A CA 1
ATOM 1118 C C . ARG A 1 136 ? 0.828 20.061 7.791 1.00 63.28 136 ARG A C 1
ATOM 1120 O O . ARG A 1 136 ? 0.127 20.838 8.419 1.00 63.28 136 ARG A O 1
ATOM 1127 N N . SER A 1 137 ? 0.582 19.739 6.518 1.00 64.00 137 SER A N 1
ATOM 1128 C CA . SER A 1 137 ? -0.535 20.335 5.772 1.00 64.00 137 SER A CA 1
ATOM 1129 C C . SER A 1 137 ? -1.879 20.042 6.437 1.00 64.00 137 SER A C 1
ATOM 1131 O O . SER A 1 137 ? -2.689 20.948 6.560 1.00 64.00 137 SER A O 1
ATOM 1133 N N . ILE A 1 138 ? -2.109 18.805 6.892 1.00 68.12 138 ILE A N 1
ATOM 1134 C CA . ILE A 1 138 ? -3.359 18.428 7.566 1.00 68.12 138 ILE A CA 1
ATOM 1135 C C . ILE A 1 138 ? -3.436 19.056 8.963 1.00 68.12 138 ILE A C 1
ATOM 1137 O O . ILE A 1 138 ? -4.517 19.453 9.384 1.00 68.12 138 ILE A O 1
ATOM 1141 N N . ALA A 1 139 ? -2.310 19.198 9.665 1.00 62.50 139 ALA A N 1
ATOM 1142 C CA . ALA A 1 139 ? -2.268 19.903 10.947 1.00 62.50 139 ALA A CA 1
ATOM 1143 C C . ALA A 1 139 ? -2.602 21.401 10.817 1.00 62.50 139 ALA A C 1
ATOM 1145 O O . ALA A 1 139 ? -3.238 21.964 11.702 1.00 62.50 139 ALA A O 1
ATOM 1146 N N . GLU A 1 140 ? -2.197 22.042 9.717 1.00 63.69 140 GLU A N 1
ATOM 1147 C CA . GLU A 1 140 ? -2.436 23.469 9.463 1.00 63.69 140 GLU A CA 1
ATOM 1148 C C . GLU A 1 140 ? -3.838 23.748 8.900 1.00 63.69 140 GLU A C 1
ATOM 1150 O O . GLU A 1 140 ? -4.473 24.725 9.297 1.00 63.69 140 GLU A O 1
ATOM 1155 N N . SER A 1 141 ? -4.335 22.910 7.981 1.00 65.81 141 SER A N 1
ATOM 1156 C CA . SER A 1 141 ? -5.619 23.131 7.297 1.00 65.81 141 SER A CA 1
ATOM 1157 C C . SER A 1 141 ? -6.793 22.345 7.879 1.00 65.81 141 SER A C 1
ATOM 1159 O O . SER A 1 141 ? -7.929 22.544 7.449 1.00 65.81 141 SER A O 1
ATOM 1161 N N . GLY A 1 142 ? -6.536 21.420 8.806 1.00 64.38 142 GLY A N 1
ATOM 1162 C CA . GLY A 1 142 ? -7.509 20.414 9.222 1.00 64.38 142 GLY A CA 1
ATOM 1163 C C . GLY A 1 142 ? -7.870 19.442 8.092 1.00 64.38 142 GLY A C 1
ATOM 1164 O O . GLY A 1 142 ? -7.360 19.517 6.968 1.00 64.38 142 GLY A O 1
ATOM 1165 N N . PHE A 1 143 ? -8.771 18.505 8.392 1.00 67.06 143 PHE A N 1
ATOM 1166 C CA . PHE A 1 143 ? -9.342 17.621 7.377 1.00 67.06 143 PHE A CA 1
ATOM 1167 C C . PHE A 1 143 ? -10.317 18.389 6.479 1.00 67.06 143 PHE A C 1
ATOM 1169 O O . PHE A 1 143 ? -11.170 19.127 6.969 1.00 67.06 143 PHE A O 1
ATOM 1176 N N . SER A 1 144 ? -10.209 18.205 5.160 1.00 64.44 144 SER A N 1
ATOM 1177 C CA . SER A 1 144 ? -11.171 18.762 4.208 1.00 64.44 144 SER A CA 1
ATOM 1178 C C . SER A 1 144 ? -12.412 17.871 4.078 1.00 64.44 144 SER A C 1
ATOM 1180 O O . SER A 1 144 ? -12.371 16.669 4.348 1.00 64.44 144 SER A O 1
ATOM 1182 N N . ASN A 1 145 ? -13.506 18.446 3.570 1.00 57.19 145 ASN A N 1
ATOM 1183 C CA . ASN A 1 145 ? -14.765 17.732 3.318 1.00 57.19 145 ASN A CA 1
ATOM 1184 C C . ASN A 1 145 ? -14.675 16.639 2.234 1.00 57.19 145 ASN A C 1
ATOM 1186 O O . ASN A 1 145 ? -15.660 15.951 1.985 1.00 57.19 145 ASN A O 1
ATOM 1190 N N . THR A 1 146 ? -13.527 16.495 1.569 1.00 56.25 146 THR A N 1
ATOM 1191 C CA . THR A 1 146 ? -13.316 15.601 0.419 1.00 56.25 146 THR A CA 1
ATOM 1192 C C . THR A 1 146 ? -12.096 14.700 0.592 1.00 56.25 146 THR A C 1
ATOM 1194 O O . THR A 1 146 ? -11.534 14.217 -0.391 1.00 56.25 146 THR A O 1
ATOM 1197 N N . LEU A 1 147 ? -11.653 14.489 1.833 1.00 68.25 147 LEU A N 1
ATOM 1198 C CA . LEU A 1 147 ? -10.477 13.679 2.104 1.00 68.25 147 LEU A CA 1
ATOM 1199 C C . LEU A 1 147 ? -10.691 12.230 1.641 1.00 68.25 147 LEU A C 1
ATOM 1201 O O . LEU A 1 147 ? -11.520 11.492 2.177 1.00 68.25 147 LEU A O 1
ATOM 1205 N N . GLU A 1 148 ? -9.897 11.838 0.654 1.00 72.69 148 GLU A N 1
ATOM 1206 C CA . GLU A 1 148 ? -9.815 10.482 0.134 1.00 72.69 148 GLU A CA 1
ATOM 1207 C C . GLU A 1 148 ? -8.464 9.893 0.529 1.00 72.69 148 GLU A C 1
ATOM 1209 O O . GLU A 1 148 ? -7.423 10.455 0.206 1.00 72.69 148 GLU A O 1
ATOM 1214 N N . LEU A 1 149 ? -8.460 8.771 1.239 1.00 76.19 149 LEU A N 1
ATOM 1215 C CA . LEU A 1 149 ? -7.238 8.153 1.745 1.00 76.19 149 LEU A CA 1
ATOM 1216 C C . LEU A 1 149 ? -7.096 6.747 1.188 1.00 76.19 149 LEU A C 1
ATOM 1218 O O . LEU A 1 149 ? -8.072 6.013 1.117 1.00 76.19 149 LEU A O 1
ATOM 1222 N N . SER A 1 150 ? -5.879 6.324 0.862 1.00 76.81 150 SER A N 1
ATOM 1223 C CA . SER A 1 150 ? -5.622 4.901 0.626 1.00 76.81 150 SER A CA 1
ATOM 1224 C C . SER A 1 150 ? -5.178 4.257 1.937 1.00 76.81 150 SER A C 1
ATOM 1226 O O . SER A 1 150 ? -4.110 4.580 2.463 1.00 76.81 150 SER A O 1
ATOM 1228 N N . VAL A 1 151 ? -5.996 3.342 2.455 1.00 79.81 151 VAL A N 1
ATOM 1229 C CA . VAL A 1 151 ? -5.769 2.629 3.716 1.00 79.81 151 VAL A CA 1
ATOM 1230 C C . VAL A 1 151 ? -5.434 1.175 3.423 1.00 79.81 151 VAL A C 1
ATOM 1232 O O . VAL A 1 151 ? -6.099 0.524 2.626 1.00 79.81 151 VAL A O 1
ATOM 1235 N N . SER A 1 152 ? -4.412 0.635 4.078 1.00 80.12 152 SER A N 1
ATOM 1236 C CA . SER A 1 152 ? -4.109 -0.798 4.030 1.00 80.12 152 SER A CA 1
ATOM 1237 C C . SER A 1 152 ? -3.778 -1.315 5.418 1.00 80.12 152 SER A C 1
ATOM 1239 O O . SER A 1 152 ? -3.282 -0.566 6.259 1.00 80.12 152 SER A O 1
ATOM 1241 N N . MET A 1 153 ? -4.047 -2.594 5.668 1.00 83.94 153 MET A N 1
ATOM 1242 C CA . MET A 1 153 ? -3.865 -3.162 6.999 1.00 83.94 153 MET A CA 1
ATOM 1243 C C . MET A 1 153 ? -3.311 -4.581 6.926 1.00 83.94 153 MET A C 1
ATOM 1245 O O . MET A 1 153 ? -3.754 -5.391 6.114 1.00 83.94 153 MET A O 1
ATOM 1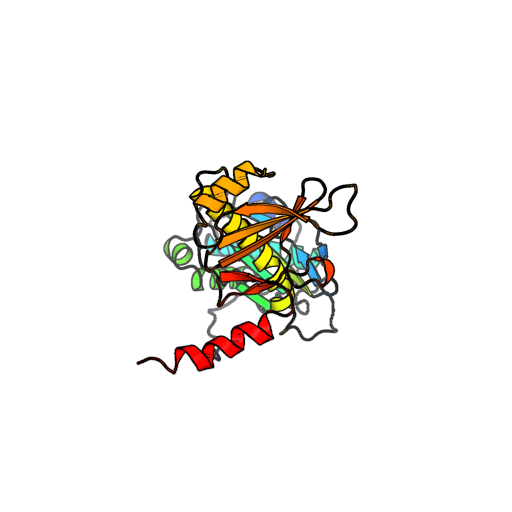249 N N . TYR A 1 154 ? -2.342 -4.894 7.781 1.00 81.81 154 TYR A N 1
ATOM 1250 C CA . TYR A 1 154 ? -1.899 -6.266 8.025 1.00 81.81 154 TYR A CA 1
ATOM 1251 C C . TYR A 1 154 ? -2.258 -6.643 9.446 1.00 81.81 154 TYR A C 1
ATOM 1253 O O . TYR A 1 154 ? -1.985 -5.884 10.370 1.00 81.81 154 TYR A O 1
ATOM 1261 N N . ILE A 1 155 ? -2.847 -7.817 9.615 1.00 83.69 155 ILE A N 1
ATOM 1262 C CA . ILE A 1 155 ? -3.306 -8.314 10.904 1.00 83.69 155 ILE A CA 1
ATOM 1263 C C . ILE A 1 155 ? -2.556 -9.596 11.204 1.00 83.69 155 ILE A C 1
ATOM 1265 O O . ILE A 1 155 ? -2.529 -10.517 10.380 1.00 83.69 155 ILE A O 1
ATOM 1269 N N . ASN A 1 156 ? -1.929 -9.641 12.376 1.00 77.06 156 ASN A N 1
ATOM 1270 C CA . ASN A 1 156 ? -1.279 -10.848 12.839 1.00 77.06 156 ASN A CA 1
ATOM 1271 C C . ASN A 1 156 ? -2.330 -11.861 13.322 1.00 77.06 156 ASN A C 1
ATOM 1273 O O . ASN A 1 156 ? -3.126 -11.562 14.211 1.00 77.06 156 ASN A O 1
ATOM 1277 N N . VAL A 1 157 ? -2.300 -13.058 12.738 1.00 71.44 157 VAL A N 1
ATOM 1278 C CA . VAL A 1 157 ? -3.161 -14.193 13.109 1.00 71.44 157 VAL A CA 1
ATOM 1279 C C . VAL A 1 157 ? -2.363 -15.374 13.681 1.00 71.44 157 VAL A C 1
ATOM 1281 O O . VAL A 1 157 ? -2.922 -16.445 13.889 1.00 71.44 157 VAL A O 1
ATOM 1284 N N . SER A 1 158 ? -1.055 -15.204 13.920 1.00 65.94 158 SER A N 1
ATOM 1285 C CA . SER A 1 158 ? -0.158 -16.237 14.445 1.00 65.94 158 SER A CA 1
ATOM 1286 C C . SER A 1 158 ? 0.709 -15.727 15.600 1.00 65.94 158 SER A C 1
ATOM 1288 O O . SER A 1 158 ? 1.450 -14.748 15.477 1.00 65.94 158 SER A O 1
ATOM 1290 N N . ASP A 1 159 ? 0.693 -16.466 16.708 1.00 58.19 159 ASP A N 1
ATOM 1291 C CA . ASP A 1 159 ? 1.517 -16.193 17.893 1.00 58.19 159 ASP A CA 1
ATOM 1292 C C . ASP A 1 159 ? 2.985 -16.648 17.725 1.00 58.19 159 ASP A C 1
ATOM 1294 O O . ASP A 1 159 ? 3.805 -16.457 18.620 1.00 58.19 159 ASP A O 1
ATOM 1298 N N . GLN A 1 160 ? 3.343 -17.274 16.595 1.00 50.78 160 GLN A N 1
ATOM 1299 C CA . GLN A 1 160 ? 4.584 -18.056 16.470 1.00 50.78 160 GLN A CA 1
ATOM 1300 C C . GLN A 1 160 ? 5.796 -17.327 15.866 1.00 50.78 160 GLN A C 1
ATOM 1302 O O . GLN A 1 160 ? 6.825 -17.963 15.638 1.00 50.78 160 GLN A O 1
ATOM 1307 N N . ILE A 1 161 ? 5.729 -16.021 15.581 1.00 48.53 161 ILE A N 1
ATOM 1308 C CA . ILE A 1 161 ? 6.851 -15.307 14.942 1.00 48.53 161 ILE A CA 1
ATOM 1309 C C . ILE A 1 161 ? 7.203 -14.008 15.679 1.00 48.53 161 ILE A C 1
ATOM 1311 O O . ILE A 1 161 ? 6.335 -13.318 16.197 1.00 48.53 161 ILE A O 1
ATOM 1315 N N . SER A 1 162 ? 8.500 -13.687 15.722 1.00 48.00 162 SER A N 1
ATOM 1316 C CA . SER A 1 162 ? 9.049 -12.381 16.110 1.00 48.00 162 SER A CA 1
ATOM 1317 C C . SER A 1 162 ? 9.175 -11.482 14.870 1.00 48.00 162 SER A C 1
ATOM 1319 O O . SER A 1 162 ? 9.781 -11.869 13.867 1.00 48.00 162 SER A O 1
ATOM 1321 N N . TRP A 1 163 ? 8.559 -10.297 14.912 1.00 54.44 163 TRP A N 1
ATOM 1322 C CA . TRP A 1 163 ? 8.112 -9.553 13.723 1.00 54.44 163 TRP A CA 1
ATOM 1323 C C . TRP A 1 163 ? 9.025 -8.418 13.244 1.00 54.44 163 TRP A C 1
ATOM 1325 O O . TRP A 1 163 ? 8.633 -7.645 12.372 1.00 54.44 163 TRP A O 1
ATOM 1335 N N . THR A 1 164 ? 10.273 -8.346 13.705 1.00 49.66 164 THR A N 1
ATOM 1336 C CA . THR A 1 164 ? 11.221 -7.312 13.247 1.00 49.66 164 THR A CA 1
ATOM 1337 C C . THR A 1 164 ? 11.659 -7.465 11.781 1.00 49.66 164 THR A C 1
ATOM 1339 O O . THR A 1 164 ? 12.170 -6.512 11.208 1.00 49.66 164 THR A O 1
ATOM 1342 N N . ALA A 1 165 ? 11.441 -8.624 11.136 1.00 45.16 165 ALA A N 1
ATOM 1343 C CA . ALA A 1 165 ? 11.975 -8.922 9.794 1.00 45.16 165 ALA A CA 1
ATOM 1344 C C . ALA A 1 165 ? 10.926 -9.141 8.680 1.00 45.16 165 ALA A C 1
ATOM 1346 O O . ALA A 1 165 ? 11.282 -9.264 7.502 1.00 45.16 165 ALA A O 1
ATOM 1347 N N . ILE A 1 166 ? 9.637 -9.240 9.020 1.00 48.69 166 ILE A N 1
ATOM 1348 C CA . ILE A 1 166 ? 8.571 -9.540 8.047 1.00 48.69 166 ILE A CA 1
ATOM 1349 C C . ILE A 1 166 ? 8.098 -8.306 7.261 1.00 48.69 166 ILE A C 1
ATOM 1351 O O . ILE A 1 166 ? 7.882 -8.466 6.051 1.00 48.69 166 ILE A O 1
ATOM 1355 N N . PRO A 1 167 ? 8.009 -7.095 7.857 1.00 49.75 167 PRO A N 1
ATOM 1356 C CA . PRO A 1 167 ? 7.710 -5.881 7.114 1.00 49.75 167 PRO A CA 1
ATOM 1357 C C . PRO A 1 167 ? 8.687 -5.722 5.949 1.00 49.75 167 PRO A C 1
ATOM 1359 O O . PRO A 1 167 ? 8.266 -5.872 4.814 1.00 49.75 167 PRO A O 1
ATOM 1362 N N . ASP A 1 168 ? 9.995 -5.610 6.171 1.00 46.53 168 ASP A N 1
ATOM 1363 C CA . ASP A 1 168 ? 10.957 -5.333 5.093 1.00 46.53 168 ASP A CA 1
ATOM 1364 C C . ASP A 1 168 ? 10.910 -6.316 3.915 1.00 46.53 168 ASP A C 1
ATOM 1366 O O . ASP A 1 168 ? 11.049 -5.906 2.764 1.00 46.53 168 ASP A O 1
ATOM 1370 N N . ARG A 1 169 ? 10.671 -7.614 4.136 1.00 44.69 169 ARG A N 1
ATOM 1371 C CA . ARG A 1 169 ? 10.627 -8.606 3.041 1.00 44.69 169 ARG A CA 1
ATOM 1372 C C . ARG A 1 169 ? 9.324 -8.598 2.246 1.00 44.69 169 ARG A C 1
ATOM 1374 O O . ARG A 1 169 ? 9.368 -8.762 1.025 1.00 44.69 169 ARG A O 1
ATOM 1381 N N . ILE A 1 170 ? 8.179 -8.448 2.910 1.00 47.47 170 ILE A N 1
ATOM 1382 C CA . ILE A 1 170 ? 6.877 -8.358 2.233 1.00 47.47 170 ILE A CA 1
ATOM 1383 C C . ILE A 1 170 ? 6.744 -6.970 1.609 1.00 47.47 170 ILE A C 1
ATOM 1385 O O . ILE A 1 170 ? 6.479 -6.843 0.413 1.00 47.47 170 ILE A O 1
ATOM 1389 N N . LEU A 1 171 ? 7.027 -5.939 2.397 1.00 45.38 171 LEU A N 1
ATOM 1390 C CA . LEU A 1 171 ? 7.021 -4.548 1.994 1.00 45.38 171 LEU A CA 1
ATOM 1391 C C . LEU A 1 171 ? 7.983 -4.308 0.831 1.00 45.38 171 LEU A C 1
ATOM 1393 O O . LEU A 1 171 ? 7.535 -3.795 -0.184 1.00 45.38 171 LEU A O 1
ATOM 1397 N N . SER A 1 172 ? 9.250 -4.743 0.869 1.00 46.47 172 SER A N 1
ATOM 1398 C CA . SER A 1 172 ? 10.177 -4.502 -0.257 1.00 46.47 172 SER A CA 1
ATOM 1399 C C . SER A 1 172 ? 9.710 -5.096 -1.587 1.00 46.47 172 SER A C 1
ATOM 1401 O O . SER A 1 172 ? 10.040 -4.545 -2.633 1.00 46.47 172 SER A O 1
ATOM 1403 N N . LYS A 1 173 ? 8.932 -6.185 -1.594 1.00 40.44 173 LYS A N 1
ATOM 1404 C CA . LYS A 1 173 ? 8.377 -6.748 -2.836 1.00 40.44 173 LYS A CA 1
ATOM 1405 C C . LYS A 1 173 ? 7.192 -5.940 -3.368 1.00 40.44 173 LYS A C 1
ATOM 1407 O O . LYS A 1 173 ? 7.107 -5.746 -4.578 1.00 40.44 173 LYS A O 1
ATOM 1412 N N . TYR A 1 174 ? 6.306 -5.460 -2.495 1.00 44.03 174 TYR A N 1
ATOM 1413 C CA . TYR A 1 174 ? 5.170 -4.621 -2.897 1.00 44.03 174 TYR A CA 1
ATOM 1414 C C . TYR A 1 174 ? 5.608 -3.188 -3.239 1.00 44.03 174 TYR A C 1
ATOM 1416 O O . TYR A 1 174 ? 5.226 -2.686 -4.291 1.00 44.03 174 TYR A O 1
ATOM 1424 N N . TRP A 1 175 ? 6.492 -2.586 -2.435 1.00 45.56 175 TRP A N 1
ATOM 1425 C CA . TRP A 1 175 ? 7.130 -1.294 -2.710 1.00 45.56 175 TRP A CA 1
ATOM 1426 C C . TRP A 1 175 ? 7.851 -1.295 -4.051 1.00 45.56 175 TRP A C 1
ATOM 1428 O O . TRP A 1 175 ? 7.657 -0.376 -4.837 1.00 45.56 175 TRP A O 1
ATOM 1438 N N . ARG A 1 176 ? 8.613 -2.356 -4.364 1.00 51.66 176 ARG A N 1
ATOM 1439 C CA . ARG A 1 176 ? 9.263 -2.479 -5.676 1.00 51.66 176 ARG A CA 1
ATOM 1440 C C . ARG A 1 176 ? 8.258 -2.483 -6.814 1.00 51.66 176 ARG A C 1
ATOM 1442 O O . ARG A 1 176 ? 8.525 -1.822 -7.799 1.00 51.66 176 ARG A O 1
ATOM 1449 N N . ARG A 1 177 ? 7.125 -3.183 -6.703 1.00 50.66 177 ARG A N 1
ATOM 1450 C CA . ARG A 1 177 ? 6.132 -3.238 -7.790 1.00 50.66 177 ARG A CA 1
ATOM 1451 C C . ARG A 1 177 ? 5.431 -1.901 -8.003 1.00 50.66 177 ARG A C 1
ATOM 1453 O O . ARG A 1 177 ? 5.314 -1.466 -9.142 1.00 50.66 177 ARG A O 1
ATOM 1460 N N . THR A 1 178 ? 5.009 -1.236 -6.929 1.00 55.69 178 THR A N 1
ATOM 1461 C CA . THR A 1 178 ? 4.369 0.085 -7.028 1.00 55.69 178 THR A CA 1
ATOM 1462 C C . THR A 1 178 ? 5.354 1.138 -7.527 1.00 55.69 178 THR A C 1
ATOM 1464 O O . THR A 1 178 ? 5.010 1.928 -8.399 1.00 55.69 178 THR A O 1
ATOM 1467 N N . GLN A 1 179 ? 6.601 1.109 -7.046 1.00 62.06 179 GLN A N 1
ATOM 1468 C CA . GLN A 1 179 ? 7.658 1.991 -7.532 1.00 62.06 179 GLN A CA 1
ATOM 1469 C C . GLN A 1 179 ? 8.009 1.687 -8.990 1.00 62.06 179 GLN A C 1
ATOM 1471 O O . GLN A 1 179 ? 8.093 2.608 -9.783 1.00 62.06 179 GLN A O 1
ATOM 1476 N N . GLN A 1 180 ? 8.148 0.418 -9.379 1.00 63.62 180 GLN A N 1
ATOM 1477 C CA . GLN A 1 180 ? 8.383 0.030 -10.772 1.00 63.62 180 GLN A CA 1
ATOM 1478 C C . GLN A 1 180 ? 7.261 0.517 -11.685 1.00 63.62 180 GLN A C 1
ATOM 1480 O O . GLN A 1 180 ? 7.553 1.050 -12.748 1.00 63.62 180 GLN A O 1
ATOM 1485 N N . LEU A 1 181 ? 5.998 0.391 -11.265 1.00 75.00 181 LEU A N 1
ATOM 1486 C CA . LEU A 1 181 ? 4.865 0.911 -12.025 1.00 75.00 181 LEU A CA 1
ATOM 1487 C C . LEU A 1 181 ? 4.910 2.439 -12.125 1.00 75.00 181 LEU A C 1
ATOM 1489 O O . LEU A 1 181 ? 4.705 2.979 -13.206 1.00 75.00 181 LEU A O 1
ATOM 1493 N N . GLN A 1 182 ? 5.192 3.142 -11.027 1.00 73.00 182 GLN A N 1
ATOM 1494 C CA . GLN A 1 182 ? 5.257 4.603 -11.035 1.00 73.00 182 GLN A CA 1
ATOM 1495 C C . GLN A 1 182 ? 6.429 5.124 -11.874 1.00 73.00 182 GLN A C 1
ATOM 1497 O O . 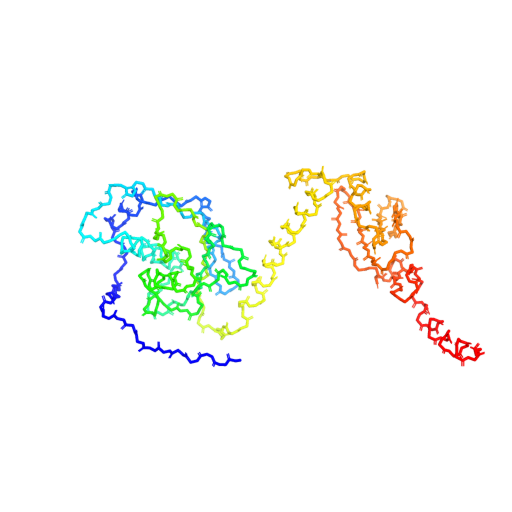GLN A 1 182 ? 6.243 6.027 -12.682 1.00 73.00 182 GLN A O 1
ATOM 1502 N N . GLU A 1 183 ? 7.619 4.546 -11.724 1.00 76.62 183 GLU A N 1
ATOM 1503 C CA . GLU A 1 183 ? 8.796 4.891 -12.526 1.00 76.62 183 GLU A CA 1
ATOM 1504 C C . GLU A 1 183 ? 8.571 4.551 -14.005 1.00 76.62 183 GLU A C 1
ATOM 1506 O O . GLU A 1 183 ? 8.951 5.334 -14.869 1.00 76.62 183 GLU A O 1
ATOM 1511 N N . ALA A 1 184 ? 7.877 3.448 -14.315 1.00 82.56 184 ALA A N 1
ATOM 1512 C CA . ALA A 1 184 ? 7.470 3.132 -15.683 1.00 82.56 184 ALA A CA 1
ATOM 1513 C C . ALA A 1 184 ? 6.499 4.183 -16.244 1.00 82.56 184 ALA A C 1
ATOM 1515 O O . ALA A 1 184 ? 6.719 4.685 -17.341 1.00 82.56 184 ALA A O 1
ATOM 1516 N N . LYS A 1 185 ? 5.472 4.589 -15.486 1.00 84.06 185 LYS A N 1
ATOM 1517 C CA . LYS A 1 185 ? 4.542 5.656 -15.901 1.00 84.06 185 LYS A CA 1
ATOM 1518 C C . LYS A 1 185 ? 5.249 6.997 -16.108 1.00 84.06 185 LYS A C 1
ATOM 1520 O O . LYS A 1 185 ? 4.961 7.700 -17.077 1.00 84.06 185 LYS A O 1
ATOM 1525 N N . ASN A 1 186 ? 6.191 7.335 -15.228 1.00 84.12 186 ASN A N 1
ATOM 1526 C CA . ASN A 1 186 ? 7.002 8.543 -15.346 1.00 84.12 186 ASN A CA 1
ATOM 1527 C C . ASN A 1 186 ? 7.879 8.485 -16.602 1.00 84.12 186 ASN A C 1
ATOM 1529 O O . ASN A 1 186 ? 7.918 9.453 -17.355 1.00 84.12 186 ASN A O 1
ATOM 1533 N N . LEU A 1 187 ? 8.535 7.348 -16.855 1.00 88.94 187 LEU A N 1
ATOM 1534 C CA . LEU A 1 187 ? 9.340 7.125 -18.053 1.00 88.94 187 LEU A CA 1
ATOM 1535 C C . LEU A 1 187 ? 8.498 7.267 -19.326 1.00 88.94 187 LEU A C 1
ATOM 1537 O O . LEU A 1 187 ? 8.901 7.998 -20.224 1.00 88.94 187 LEU A O 1
ATOM 1541 N N . LEU A 1 188 ? 7.319 6.640 -19.384 1.00 91.31 188 LEU A N 1
ATOM 1542 C CA . LEU A 1 188 ? 6.404 6.756 -20.525 1.00 91.31 188 LEU A CA 1
ATOM 1543 C C . LEU A 1 188 ? 6.006 8.213 -20.769 1.00 91.31 188 LEU A C 1
ATOM 1545 O O . LEU A 1 188 ? 6.148 8.711 -21.882 1.00 91.31 188 LEU A O 1
ATOM 1549 N N . THR A 1 189 ? 5.624 8.929 -19.711 1.00 90.56 189 THR A N 1
ATOM 1550 C CA . THR A 1 189 ? 5.296 10.361 -19.795 1.00 90.56 189 THR A CA 1
ATOM 1551 C C . THR A 1 189 ? 6.469 11.181 -20.335 1.00 90.56 189 THR A C 1
ATOM 1553 O O . THR A 1 189 ? 6.288 12.019 -21.213 1.00 90.56 189 THR A O 1
ATOM 1556 N N . GLN A 1 190 ? 7.687 10.925 -19.846 1.00 89.19 190 GLN A N 1
ATOM 1557 C CA . GLN A 1 190 ? 8.897 11.616 -20.304 1.00 89.19 190 GLN A CA 1
ATOM 1558 C C . GLN A 1 190 ? 9.237 11.315 -21.768 1.00 89.19 190 GLN A C 1
ATOM 1560 O O . GLN A 1 190 ? 9.770 12.183 -22.452 1.00 89.19 190 GLN A O 1
ATOM 1565 N N . CYS A 1 191 ? 8.899 10.120 -22.253 1.00 91.25 191 CYS A N 1
ATOM 1566 C CA . CYS A 1 191 ? 9.054 9.739 -23.656 1.00 91.25 191 CYS A CA 1
ATOM 1567 C C . CYS A 1 191 ? 7.933 10.301 -24.555 1.00 91.25 191 CYS A C 1
ATOM 1569 O O . CYS A 1 191 ? 7.947 10.058 -25.760 1.00 91.25 191 CYS A O 1
ATOM 1571 N N . GLY A 1 192 ? 6.958 11.034 -23.999 1.00 91.25 192 GLY A N 1
ATOM 1572 C CA . GLY A 1 192 ? 5.793 11.539 -24.733 1.00 91.25 192 GLY A CA 1
ATOM 1573 C C . GLY A 1 192 ? 4.745 10.465 -25.045 1.00 91.25 192 GLY A C 1
ATOM 1574 O O . GLY A 1 192 ? 4.013 10.594 -26.022 1.00 91.25 192 GLY A O 1
ATOM 1575 N N . MET A 1 193 ? 4.689 9.399 -24.246 1.00 91.81 193 MET A N 1
ATOM 1576 C CA . MET A 1 193 ? 3.790 8.254 -24.416 1.00 91.81 193 MET A CA 1
ATOM 1577 C C . MET A 1 193 ? 2.686 8.252 -23.348 1.00 91.81 193 MET A C 1
ATOM 1579 O O . MET A 1 193 ? 2.876 8.778 -22.250 1.00 91.81 193 MET A O 1
ATOM 1583 N N . ASP A 1 194 ? 1.537 7.631 -23.639 1.00 88.44 194 ASP A N 1
ATOM 1584 C CA . ASP A 1 194 ? 0.431 7.511 -22.676 1.00 88.44 194 ASP A CA 1
ATOM 1585 C C . ASP A 1 194 ? 0.734 6.435 -21.607 1.00 88.44 194 ASP A C 1
ATOM 1587 O O . ASP A 1 194 ? 0.835 5.248 -21.938 1.00 88.44 194 ASP A O 1
ATOM 1591 N N . PRO A 1 195 ? 0.837 6.805 -20.312 1.00 87.44 195 PRO A N 1
ATOM 1592 C CA . PRO A 1 195 ? 1.143 5.878 -19.222 1.00 87.44 195 PRO A CA 1
ATOM 1593 C C . PRO A 1 195 ? 0.014 4.889 -18.877 1.00 87.44 195 PRO A C 1
ATOM 1595 O O . PRO A 1 195 ? 0.201 4.041 -17.999 1.00 87.44 195 PRO A O 1
ATOM 1598 N N . ASN A 1 196 ? -1.166 5.009 -19.492 1.00 83.88 196 ASN A N 1
ATOM 1599 C CA . ASN A 1 196 ? -2.305 4.116 -19.254 1.00 83.88 196 ASN A CA 1
ATOM 1600 C C . ASN A 1 196 ? -2.438 3.005 -20.305 1.00 83.88 196 ASN A C 1
ATOM 1602 O O . ASN A 1 196 ? -3.256 2.093 -20.133 1.00 83.88 196 ASN A O 1
ATOM 1606 N N . VAL A 1 197 ? -1.628 3.046 -21.365 1.00 84.50 197 VAL A N 1
ATOM 1607 C CA . VAL A 1 197 ? -1.544 1.971 -22.355 1.00 84.50 197 VAL A CA 1
ATOM 1608 C C . VAL A 1 197 ? -0.960 0.721 -21.694 1.00 84.50 197 VAL A C 1
ATOM 1610 O O . VAL A 1 197 ? 0.056 0.768 -21.008 1.00 84.50 197 VAL A O 1
ATOM 1613 N N . LYS A 1 198 ? -1.639 -0.420 -21.868 1.00 75.06 198 LYS A N 1
ATOM 1614 C CA . LYS A 1 198 ? -1.280 -1.686 -21.202 1.00 75.06 198 LYS A CA 1
ATOM 1615 C C . LYS A 1 198 ? -0.278 -2.540 -21.979 1.00 75.06 198 LYS A C 1
ATOM 1617 O O . LYS A 1 198 ? 0.298 -3.459 -21.402 1.00 75.06 198 LYS A O 1
ATOM 1622 N N . SER A 1 199 ? -0.103 -2.281 -23.272 1.00 80.50 199 SER A N 1
ATOM 1623 C CA . SER A 1 199 ? 0.709 -3.104 -24.168 1.00 80.50 199 SER A CA 1
ATOM 1624 C C . SER A 1 199 ? 1.562 -2.212 -25.054 1.00 80.50 199 SER A C 1
ATOM 1626 O O . SER A 1 199 ? 1.044 -1.292 -25.676 1.00 80.50 199 SER A O 1
ATOM 1628 N N . HIS A 1 200 ? 2.855 -2.515 -25.112 1.00 82.69 200 HIS A N 1
ATOM 1629 C CA . HIS A 1 200 ? 3.835 -1.784 -25.906 1.00 82.69 200 HIS A CA 1
ATOM 1630 C C . HIS A 1 200 ? 4.485 -2.724 -26.919 1.00 82.69 200 HIS A C 1
ATOM 1632 O O . HIS A 1 200 ? 4.701 -3.908 -26.656 1.00 82.69 200 HIS A O 1
ATOM 1638 N N . THR A 1 201 ? 4.778 -2.175 -28.085 1.00 87.94 201 THR A N 1
ATOM 1639 C CA . THR A 1 201 ? 5.392 -2.832 -29.232 1.00 87.94 201 THR A CA 1
ATOM 1640 C C . THR A 1 201 ? 6.897 -2.556 -29.285 1.00 87.94 201 THR A C 1
ATOM 1642 O O . THR A 1 201 ? 7.472 -1.861 -28.447 1.00 87.94 201 THR A O 1
ATOM 1645 N N . ILE A 1 202 ? 7.566 -3.089 -30.306 1.00 85.69 202 ILE A N 1
ATOM 1646 C CA . ILE A 1 202 ? 8.979 -2.791 -30.546 1.00 85.69 202 ILE A CA 1
ATOM 1647 C C . ILE A 1 202 ? 9.218 -1.336 -30.978 1.00 85.69 202 ILE A C 1
ATOM 1649 O O . ILE A 1 202 ? 10.300 -0.806 -30.739 1.00 85.69 202 ILE A O 1
ATOM 1653 N N . ASP A 1 203 ? 8.229 -0.679 -31.590 1.00 89.75 203 ASP A N 1
ATOM 1654 C CA . ASP A 1 203 ? 8.345 0.726 -31.988 1.00 89.75 203 ASP A CA 1
ATOM 1655 C C . ASP A 1 203 ? 8.245 1.652 -30.772 1.00 89.75 203 ASP A C 1
ATOM 1657 O O . ASP A 1 203 ? 9.044 2.577 -30.636 1.00 89.75 203 ASP A O 1
ATOM 1661 N N . ASP A 1 204 ? 7.380 1.311 -29.815 1.00 90.62 204 ASP A N 1
ATOM 1662 C CA . ASP A 1 204 ? 7.347 1.944 -28.493 1.00 90.62 204 ASP A CA 1
ATOM 1663 C C . ASP A 1 204 ? 8.705 1.816 -27.779 1.00 90.62 204 ASP A C 1
ATOM 1665 O O . ASP A 1 204 ? 9.216 2.770 -27.190 1.00 90.62 204 ASP A O 1
ATOM 1669 N N . LEU A 1 205 ? 9.347 0.644 -27.878 1.00 90.56 205 LEU A N 1
ATOM 1670 C CA . LEU A 1 205 ? 10.678 0.427 -27.309 1.00 90.56 205 LEU A CA 1
ATOM 1671 C C . LEU A 1 205 ? 11.754 1.301 -27.977 1.00 90.56 205 LEU A C 1
ATOM 1673 O O . LEU A 1 205 ? 12.670 1.746 -27.284 1.00 90.56 205 LEU A O 1
ATOM 1677 N N . LYS A 1 206 ? 11.659 1.578 -29.286 1.00 92.25 206 LYS A N 1
ATOM 1678 C CA . LYS A 1 206 ? 12.573 2.513 -29.972 1.00 92.25 206 LYS A CA 1
ATOM 1679 C C . LYS A 1 206 ? 12.424 3.928 -29.418 1.00 92.25 206 LYS A C 1
ATOM 1681 O O . LYS A 1 206 ? 13.433 4.550 -29.103 1.00 92.25 206 LYS A O 1
ATOM 1686 N N . GLN A 1 207 ? 11.192 4.395 -29.223 1.00 93.62 207 GLN A N 1
ATOM 1687 C CA . GLN A 1 207 ? 10.926 5.710 -28.635 1.00 93.62 207 GLN A CA 1
ATOM 1688 C C . GLN A 1 207 ? 11.487 5.818 -27.208 1.00 93.62 207 GLN A C 1
ATOM 1690 O O . GLN A 1 207 ? 12.160 6.790 -26.867 1.00 93.62 207 GLN A O 1
ATOM 1695 N N . ILE A 1 208 ? 11.306 4.780 -26.385 1.00 92.75 208 ILE A N 1
ATOM 1696 C CA . ILE A 1 208 ? 11.907 4.724 -25.043 1.00 92.75 208 ILE A CA 1
ATOM 1697 C C . ILE A 1 208 ? 13.443 4.724 -25.127 1.00 92.75 208 ILE A C 1
ATOM 1699 O O . ILE A 1 208 ? 14.116 5.392 -24.339 1.00 92.75 208 ILE A O 1
ATOM 1703 N N . ALA A 1 209 ? 14.023 4.001 -26.088 1.00 92.56 209 ALA A N 1
ATOM 1704 C CA . ALA A 1 209 ? 15.469 3.947 -26.290 1.00 92.56 209 ALA A CA 1
ATOM 1705 C C . ALA A 1 209 ? 16.069 5.303 -26.700 1.00 92.56 209 ALA A C 1
ATOM 1707 O O . ALA A 1 209 ? 17.198 5.606 -26.309 1.00 92.56 209 ALA A O 1
ATOM 1708 N N . GLU A 1 210 ? 15.326 6.136 -27.433 1.00 92.31 210 GLU A N 1
ATOM 1709 C CA . GLU A 1 210 ? 15.738 7.504 -27.762 1.00 92.31 210 GLU A CA 1
ATOM 1710 C C . GLU A 1 210 ? 15.843 8.400 -26.525 1.00 92.31 210 GLU A C 1
ATOM 1712 O O . GLU A 1 210 ? 16.705 9.278 -26.483 1.00 92.31 210 GLU A O 1
ATOM 1717 N N . HIS A 1 211 ? 15.021 8.167 -25.498 1.00 92.19 211 HIS A N 1
ATOM 1718 C CA . HIS A 1 211 ? 15.139 8.848 -24.204 1.00 92.19 211 HIS A CA 1
ATOM 1719 C C . HIS A 1 211 ? 16.262 8.246 -23.346 1.00 92.19 211 HIS A C 1
ATOM 1721 O O . HIS A 1 211 ? 16.996 8.955 -22.657 1.00 92.19 211 HIS A O 1
ATOM 1727 N N . LEU A 1 212 ? 16.471 6.930 -23.441 1.00 91.88 212 LEU A N 1
ATOM 1728 C CA . LEU A 1 212 ? 17.491 6.174 -22.707 1.00 91.88 212 LEU A CA 1
ATOM 1729 C C . LEU A 1 212 ? 18.817 6.018 -23.478 1.00 91.88 212 LEU A C 1
ATOM 1731 O O . LEU A 1 212 ? 19.427 4.949 -23.451 1.00 91.88 212 LEU A O 1
ATOM 1735 N N . LYS A 1 213 ? 19.326 7.086 -24.111 1.00 91.88 213 LYS A N 1
ATOM 1736 C CA . LYS A 1 213 ? 20.574 7.051 -24.920 1.00 91.88 213 LYS A CA 1
ATOM 1737 C C . LYS A 1 213 ? 21.801 6.529 -24.164 1.00 91.88 213 LYS A C 1
ATOM 1739 O O . LYS A 1 213 ? 22.735 6.017 -24.771 1.00 91.88 213 LYS A O 1
ATOM 1744 N N . GLY A 1 214 ? 21.802 6.661 -22.836 1.00 90.25 214 GLY A N 1
ATOM 1745 C CA . GLY A 1 214 ? 22.858 6.157 -21.955 1.00 90.25 214 GLY A CA 1
ATOM 1746 C C . GLY A 1 214 ? 22.825 4.645 -21.704 1.00 90.25 214 GLY A C 1
ATOM 1747 O O . GLY A 1 214 ? 23.699 4.151 -20.991 1.00 90.25 214 GLY A O 1
ATOM 1748 N N . TYR A 1 215 ? 21.863 3.912 -22.273 1.00 91.62 215 TYR A N 1
ATOM 1749 C CA . TYR A 1 215 ? 21.706 2.468 -22.104 1.00 91.62 215 TYR A CA 1
ATOM 1750 C C . TYR A 1 215 ? 21.723 1.732 -23.440 1.00 91.62 215 TYR A C 1
ATOM 1752 O O . TYR A 1 215 ? 20.914 2.025 -24.314 1.00 91.62 215 TYR A O 1
ATOM 1760 N N . HIS A 1 216 ? 22.587 0.723 -23.551 1.00 90.12 216 HIS A N 1
ATOM 1761 C CA . HIS A 1 216 ? 22.598 -0.268 -24.624 1.00 90.12 216 HIS A CA 1
ATOM 1762 C C . HIS A 1 216 ? 21.480 -1.273 -24.357 1.00 90.12 216 HIS A C 1
ATOM 1764 O O . HIS A 1 216 ? 21.478 -1.951 -23.328 1.00 90.12 216 HIS A O 1
ATOM 1770 N N . ILE A 1 217 ? 20.499 -1.349 -25.253 1.00 92.25 217 ILE A N 1
ATOM 1771 C CA . ILE A 1 217 ? 19.309 -2.185 -25.074 1.00 92.25 217 ILE A CA 1
ATOM 1772 C C . ILE A 1 217 ? 19.354 -3.327 -26.080 1.00 92.25 217 ILE A C 1
ATOM 1774 O O . ILE A 1 217 ? 19.587 -3.113 -27.268 1.00 92.25 217 ILE A O 1
ATOM 1778 N N . CYS A 1 218 ? 19.120 -4.544 -25.603 1.00 91.00 218 CYS A N 1
ATOM 1779 C CA . CYS A 1 218 ? 19.049 -5.738 -26.434 1.00 91.00 218 CYS A CA 1
ATOM 1780 C C . CYS A 1 218 ? 17.806 -6.564 -26.075 1.00 91.00 218 CYS A C 1
ATOM 1782 O O . CYS A 1 218 ? 17.465 -6.712 -24.896 1.00 91.00 218 CYS A O 1
ATOM 1784 N N . VAL A 1 219 ? 17.146 -7.124 -27.090 1.00 90.12 219 VAL A N 1
ATOM 1785 C CA . VAL A 1 219 ? 15.990 -8.017 -26.944 1.00 90.12 219 VAL A CA 1
ATOM 1786 C C . VAL A 1 219 ? 16.335 -9.380 -27.521 1.00 90.12 219 VAL A C 1
ATOM 1788 O O . VAL A 1 219 ? 16.771 -9.486 -28.666 1.00 90.12 219 VAL A O 1
ATOM 1791 N N . TRP A 1 220 ? 16.084 -10.426 -26.743 1.00 87.31 220 TRP A N 1
ATOM 1792 C CA . TRP A 1 220 ? 16.211 -11.818 -27.156 1.00 87.31 220 TRP A CA 1
ATOM 1793 C C . TRP A 1 220 ? 14.843 -12.468 -27.288 1.00 87.31 220 TRP A C 1
ATOM 1795 O O . TRP A 1 220 ? 13.933 -12.121 -26.548 1.00 87.31 220 TRP A O 1
ATOM 1805 N N . SER A 1 221 ? 14.702 -13.442 -28.179 1.00 85.75 221 SER A N 1
ATOM 1806 C CA . SER A 1 221 ? 13.481 -14.237 -28.319 1.00 85.75 221 SER A CA 1
ATOM 1807 C C . SER A 1 221 ? 13.808 -15.692 -28.651 1.00 85.75 221 SER A C 1
ATOM 1809 O O . SER A 1 221 ? 14.891 -15.988 -29.163 1.00 85.75 221 SER A O 1
ATOM 1811 N N . LEU A 1 222 ? 12.893 -16.609 -28.331 1.00 80.94 222 LEU A N 1
ATOM 1812 C CA . LEU A 1 222 ? 12.945 -17.990 -28.809 1.00 80.94 222 LEU A CA 1
ATOM 1813 C C . LEU A 1 222 ? 12.194 -18.056 -30.136 1.00 80.94 222 LEU A C 1
ATOM 1815 O O . LEU A 1 222 ? 10.968 -18.009 -30.170 1.00 80.94 222 LEU A O 1
ATOM 1819 N N . LEU A 1 223 ? 12.939 -18.137 -31.235 1.00 74.06 223 LEU A N 1
ATOM 1820 C CA . LEU A 1 223 ? 12.338 -18.396 -32.538 1.00 74.06 223 LEU A CA 1
ATOM 1821 C C . LEU A 1 223 ? 11.895 -19.862 -32.582 1.00 74.06 223 LEU A C 1
ATOM 1823 O O . LEU A 1 223 ? 12.596 -20.725 -32.063 1.00 74.06 223 LEU A O 1
ATOM 1827 N N . HIS A 1 224 ? 10.744 -20.135 -33.200 1.00 62.88 224 HIS A N 1
ATOM 1828 C CA . HIS A 1 224 ? 10.045 -21.433 -33.173 1.00 62.88 224 HIS A CA 1
ATOM 1829 C C . HIS A 1 224 ? 10.895 -22.643 -33.626 1.00 62.88 224 HIS A C 1
ATOM 1831 O O . HIS A 1 224 ? 10.535 -23.787 -33.355 1.00 62.88 224 HIS A O 1
ATOM 1837 N N . GLU A 1 225 ? 12.021 -22.392 -34.295 1.00 67.50 225 GLU A N 1
ATOM 1838 C CA . GLU A 1 225 ? 12.949 -23.389 -34.841 1.00 67.50 225 GLU A CA 1
ATOM 1839 C C . GLU A 1 225 ? 14.262 -23.510 -34.045 1.00 67.50 225 GLU A C 1
ATOM 1841 O O . GLU A 1 225 ? 15.090 -24.370 -34.338 1.00 67.50 225 GLU A O 1
ATOM 1846 N N . LEU A 1 226 ? 14.475 -22.660 -33.034 1.00 63.88 226 LEU A N 1
ATOM 1847 C CA . LEU A 1 226 ? 15.722 -22.577 -32.280 1.00 63.88 226 LEU A CA 1
ATOM 1848 C C . LEU A 1 226 ? 15.520 -22.998 -30.824 1.00 63.88 226 LEU A C 1
ATOM 1850 O O . LEU A 1 226 ? 14.617 -22.547 -30.124 1.00 63.88 226 LEU A O 1
ATOM 1854 N N . THR A 1 227 ? 16.434 -23.827 -30.326 1.00 66.25 227 THR A N 1
ATOM 1855 C CA . THR A 1 227 ? 16.473 -24.235 -28.912 1.00 66.25 227 THR A CA 1
ATOM 1856 C C . THR A 1 227 ? 17.120 -23.189 -28.000 1.00 66.25 227 THR A C 1
ATOM 1858 O O . THR A 1 227 ? 17.146 -23.367 -26.777 1.00 66.25 227 THR A O 1
ATOM 1861 N N . GLU A 1 228 ? 17.666 -22.115 -28.579 1.00 69.94 228 GLU A N 1
ATOM 1862 C CA . GLU A 1 228 ? 18.442 -21.092 -27.882 1.00 69.94 228 GLU A CA 1
ATOM 1863 C C . GLU A 1 228 ? 17.912 -19.674 -28.161 1.00 69.94 228 GLU A C 1
ATOM 1865 O O . GLU A 1 228 ? 17.553 -19.359 -29.299 1.00 69.94 228 GLU A O 1
ATOM 1870 N N . PRO A 1 229 ? 17.848 -18.799 -27.135 1.00 76.19 229 PRO A N 1
ATOM 1871 C CA . PRO A 1 229 ? 17.428 -17.413 -27.312 1.00 76.19 229 PRO A CA 1
ATOM 1872 C C . PRO A 1 229 ? 18.342 -16.663 -28.282 1.00 76.19 229 PRO A C 1
ATOM 1874 O O . PRO A 1 229 ? 19.544 -16.555 -28.051 1.00 76.19 229 PRO A O 1
ATOM 1877 N N . THR A 1 230 ? 17.762 -16.070 -29.319 1.00 81.75 230 THR A N 1
ATOM 1878 C CA . THR A 1 230 ? 18.489 -15.275 -30.318 1.00 81.75 230 THR A CA 1
ATOM 1879 C C . THR A 1 230 ? 18.200 -13.796 -30.115 1.00 81.75 230 THR A C 1
ATOM 1881 O O . THR A 1 230 ? 17.075 -13.430 -29.776 1.00 81.75 230 THR A O 1
ATOM 1884 N N . MET A 1 231 ? 19.203 -12.937 -30.299 1.00 86.94 231 MET A N 1
ATOM 1885 C CA . MET A 1 231 ? 19.009 -11.488 -30.241 1.00 86.94 231 MET A CA 1
ATOM 1886 C C . MET A 1 231 ? 18.249 -11.029 -31.488 1.00 86.94 231 MET A C 1
ATOM 1888 O O . MET A 1 231 ? 18.732 -11.191 -32.603 1.00 86.94 231 MET A O 1
ATOM 1892 N N . VAL A 1 232 ? 17.056 -10.476 -31.290 1.00 88.75 232 VAL A N 1
ATOM 1893 C CA . VAL A 1 232 ? 16.156 -10.029 -32.366 1.00 88.75 232 VAL A CA 1
ATOM 1894 C C . VAL A 1 232 ? 16.132 -8.509 -32.521 1.00 88.75 232 VAL A C 1
ATOM 1896 O O . VAL A 1 232 ? 15.635 -8.003 -33.523 1.00 88.75 232 VAL A O 1
ATOM 1899 N N . PHE A 1 233 ? 16.661 -7.769 -31.542 1.00 90.44 233 PHE A N 1
ATOM 1900 C CA . PHE A 1 233 ? 16.735 -6.310 -31.578 1.00 90.44 233 PHE A CA 1
ATOM 1901 C C . PHE A 1 233 ? 17.888 -5.786 -30.719 1.00 90.44 233 PHE A C 1
ATOM 1903 O O . PHE A 1 233 ? 18.126 -6.291 -29.621 1.00 90.44 233 PHE A O 1
ATOM 1910 N N . GLU A 1 234 ? 18.569 -4.752 -31.208 1.00 92.38 234 GLU A N 1
ATOM 1911 C CA . GLU A 1 234 ? 19.686 -4.077 -30.544 1.00 92.38 234 GLU A CA 1
ATOM 1912 C C . GLU A 1 234 ? 19.645 -2.575 -30.865 1.00 92.38 234 GLU A C 1
ATOM 1914 O O . GLU A 1 234 ? 19.461 -2.190 -32.020 1.00 92.38 234 GLU A O 1
ATOM 1919 N N . ILE A 1 235 ? 19.828 -1.720 -29.854 1.00 93.31 235 ILE A N 1
ATOM 1920 C CA . ILE A 1 235 ? 19.889 -0.259 -30.017 1.00 93.31 235 ILE A CA 1
ATOM 1921 C C . ILE A 1 235 ? 20.824 0.379 -28.979 1.00 93.31 235 ILE A C 1
ATOM 1923 O O . ILE A 1 235 ? 21.069 -0.196 -27.917 1.00 93.31 235 ILE A O 1
ATOM 1927 N N . ASN A 1 236 ? 21.350 1.573 -29.285 1.00 91.81 236 ASN A N 1
ATOM 1928 C CA . ASN A 1 236 ? 22.284 2.338 -28.442 1.00 91.81 236 ASN A CA 1
ATOM 1929 C C . ASN A 1 236 ? 23.582 1.578 -28.104 1.00 91.81 236 ASN A C 1
ATOM 1931 O O . ASN A 1 236 ? 24.060 1.586 -26.968 1.00 91.81 236 ASN A O 1
ATOM 1935 N N . LYS A 1 237 ? 24.163 0.894 -29.093 1.00 91.19 237 LYS A N 1
ATOM 1936 C CA . LYS A 1 237 ? 25.417 0.149 -28.926 1.00 91.19 237 LYS A CA 1
ATOM 1937 C C . LYS A 1 237 ? 26.550 1.060 -28.433 1.00 91.19 237 LYS A C 1
ATOM 1939 O O . LYS A 1 237 ? 26.746 2.148 -28.969 1.00 91.19 237 LYS A O 1
ATOM 1944 N N . GLY A 1 238 ? 27.310 0.596 -27.439 1.00 83.25 238 GLY A N 1
ATOM 1945 C CA . GLY A 1 238 ? 28.438 1.335 -26.853 1.00 83.25 238 GLY A CA 1
ATOM 1946 C C . GLY A 1 238 ? 28.068 2.261 -25.689 1.00 83.25 238 GLY A C 1
ATOM 1947 O O . GLY A 1 238 ? 28.951 2.865 -25.082 1.00 83.25 238 GLY A O 1
ATOM 1948 N N . ALA A 1 239 ? 26.782 2.367 -25.353 1.00 88.00 239 ALA A N 1
ATOM 1949 C CA . ALA A 1 239 ? 26.333 3.085 -24.172 1.00 88.00 239 ALA A CA 1
ATOM 1950 C C . ALA A 1 239 ? 26.810 2.424 -22.864 1.00 88.00 239 ALA A C 1
ATOM 1952 O O . ALA A 1 239 ? 26.998 1.213 -22.782 1.00 88.00 239 ALA A O 1
ATOM 1953 N N . HIS A 1 240 ? 26.986 3.236 -21.819 1.00 82.88 240 HIS A N 1
ATOM 1954 C CA . HIS A 1 240 ? 27.549 2.798 -20.537 1.00 82.88 240 HIS A CA 1
ATOM 1955 C C . HIS A 1 240 ? 26.636 1.847 -19.754 1.00 82.88 240 HIS A C 1
ATOM 1957 O O . HIS A 1 240 ? 27.109 0.914 -19.099 1.00 82.88 240 HIS A O 1
ATOM 1963 N N . GLY A 1 241 ? 25.332 2.115 -19.778 1.00 83.06 241 GLY A N 1
ATOM 1964 C CA . GLY A 1 241 ? 24.316 1.268 -19.171 1.00 83.06 241 GLY A CA 1
ATOM 1965 C C . GLY A 1 241 ? 23.924 0.118 -20.091 1.00 83.06 241 GLY A C 1
ATOM 1966 O O . GLY A 1 241 ? 24.150 0.168 -21.296 1.00 83.06 241 GLY A O 1
ATOM 1967 N N . PHE A 1 242 ? 23.287 -0.910 -19.534 1.00 85.56 242 PHE A N 1
ATOM 1968 C CA . PHE A 1 242 ? 22.811 -2.048 -20.315 1.00 85.56 242 PHE A CA 1
ATOM 1969 C C . PHE A 1 242 ? 21.463 -2.561 -19.819 1.00 85.56 242 PHE A C 1
ATOM 1971 O O . PHE A 1 242 ? 21.265 -2.741 -18.615 1.00 85.56 242 PHE A O 1
ATOM 1978 N N . ILE A 1 243 ? 20.553 -2.825 -20.756 1.00 88.44 243 ILE A N 1
ATOM 1979 C CA . ILE A 1 243 ? 19.221 -3.379 -20.506 1.00 88.44 243 ILE A CA 1
ATOM 1980 C C . ILE A 1 243 ? 19.048 -4.611 -21.391 1.00 88.44 243 ILE A C 1
ATOM 1982 O O . ILE A 1 243 ? 19.208 -4.551 -22.608 1.00 88.44 243 ILE A O 1
ATOM 1986 N N . SER A 1 244 ? 18.699 -5.737 -20.769 1.00 88.06 244 SER A N 1
ATOM 1987 C CA . SER A 1 244 ? 18.426 -6.993 -21.471 1.00 88.06 244 SER A CA 1
ATOM 1988 C C . SER A 1 244 ? 16.985 -7.430 -21.258 1.00 88.06 244 SER A C 1
ATOM 1990 O O . SER A 1 244 ? 16.531 -7.582 -20.122 1.00 88.06 244 SER A O 1
ATOM 1992 N N . LEU A 1 245 ? 16.273 -7.625 -22.366 1.00 89.06 245 LEU A N 1
ATOM 1993 C CA . LEU A 1 245 ? 14.872 -8.031 -22.391 1.00 89.06 245 LEU A CA 1
ATOM 1994 C C . LEU A 1 245 ? 14.720 -9.360 -23.124 1.00 89.06 245 LEU A C 1
ATOM 1996 O O . LEU A 1 245 ? 15.376 -9.604 -24.131 1.00 89.06 245 LEU A O 1
ATOM 2000 N N . PHE A 1 246 ? 13.841 -10.218 -22.635 1.00 85.00 246 PHE A N 1
ATOM 2001 C CA . PHE A 1 246 ? 13.449 -11.449 -23.299 1.00 85.00 246 PHE A CA 1
ATOM 2002 C C . PHE A 1 246 ? 11.990 -11.333 -23.736 1.00 85.00 246 PHE A C 1
ATOM 2004 O O . PHE A 1 246 ? 11.129 -11.027 -22.915 1.00 85.00 246 PHE A O 1
ATOM 2011 N N . HIS A 1 247 ? 11.729 -11.557 -25.018 1.00 84.56 247 HIS A N 1
ATOM 2012 C CA . HIS A 1 247 ? 10.415 -11.504 -25.636 1.00 84.56 247 HIS A CA 1
ATOM 2013 C C . HIS A 1 247 ? 9.927 -12.916 -25.971 1.00 84.56 247 HIS A C 1
ATOM 2015 O O . HIS A 1 247 ? 10.586 -13.639 -26.724 1.00 84.56 247 HIS A O 1
ATOM 2021 N N . ASN A 1 248 ? 8.766 -13.296 -25.443 1.00 80.56 248 ASN A N 1
ATOM 2022 C CA . ASN A 1 248 ? 8.089 -14.549 -25.772 1.00 80.56 248 ASN A CA 1
ATOM 2023 C C . ASN A 1 248 ? 6.570 -14.355 -25.725 1.00 80.56 248 ASN A C 1
ATOM 2025 O O . ASN A 1 248 ? 6.071 -13.783 -24.760 1.00 80.56 248 ASN A O 1
ATOM 2029 N N . ASP A 1 249 ? 5.855 -14.829 -26.747 1.00 76.38 249 ASP A N 1
ATOM 2030 C CA . ASP A 1 249 ? 4.385 -14.785 -26.843 1.00 76.38 249 ASP A CA 1
ATOM 2031 C C . ASP A 1 249 ? 3.761 -13.412 -26.518 1.00 76.38 249 ASP A C 1
ATOM 2033 O O . ASP A 1 249 ? 2.787 -13.305 -25.775 1.00 76.38 249 ASP A O 1
ATOM 2037 N N . GLY A 1 250 ? 4.346 -12.333 -27.054 1.00 73.62 250 GLY A N 1
ATOM 2038 C CA . GLY A 1 250 ? 3.849 -10.965 -26.853 1.00 73.62 250 GLY A CA 1
ATOM 2039 C C . GLY A 1 250 ? 4.162 -10.367 -25.477 1.00 73.62 250 GLY A C 1
ATOM 2040 O O . GLY A 1 250 ? 3.652 -9.298 -25.145 1.00 73.62 250 GLY A O 1
ATOM 2041 N N . HIS A 1 251 ? 4.996 -11.030 -24.672 1.00 78.31 251 HIS A N 1
ATOM 2042 C CA . HIS A 1 251 ? 5.415 -10.561 -23.356 1.00 78.31 251 HIS A CA 1
ATOM 2043 C C . HIS A 1 251 ? 6.917 -10.270 -23.319 1.00 78.31 251 HIS A C 1
ATOM 2045 O O . HIS A 1 251 ? 7.730 -11.096 -23.737 1.00 78.31 251 HIS A O 1
ATOM 2051 N N . TYR A 1 252 ? 7.289 -9.116 -22.758 1.00 81.25 252 TYR A N 1
ATOM 2052 C CA . TYR A 1 252 ? 8.676 -8.740 -22.485 1.00 81.25 252 TYR A CA 1
ATOM 2053 C C . TYR A 1 252 ? 8.995 -8.922 -21.003 1.00 81.25 252 TYR A C 1
ATOM 2055 O O . TYR A 1 252 ? 8.268 -8.440 -20.140 1.00 81.25 252 TYR A O 1
ATOM 2063 N N . GLU A 1 253 ? 10.112 -9.572 -20.699 1.00 79.62 253 GLU A N 1
ATOM 2064 C CA . GLU A 1 253 ? 10.597 -9.763 -19.334 1.00 79.62 253 GLU A CA 1
ATOM 2065 C C . GLU A 1 253 ? 12.060 -9.333 -19.223 1.00 79.62 253 GLU A C 1
ATOM 2067 O O . GLU A 1 253 ? 12.876 -9.615 -20.104 1.00 79.62 253 GLU A O 1
ATOM 2072 N N . PHE A 1 254 ? 12.423 -8.675 -18.123 1.00 80.69 254 PHE A N 1
ATOM 2073 C CA . PHE A 1 254 ? 13.827 -8.389 -17.855 1.00 80.69 254 PHE A CA 1
ATOM 2074 C C . PHE A 1 254 ? 14.550 -9.680 -17.471 1.00 80.69 254 PHE A C 1
ATOM 2076 O O . PHE A 1 254 ? 14.097 -10.443 -16.615 1.00 80.69 254 PHE A O 1
ATOM 2083 N N . PHE A 1 255 ? 15.740 -9.902 -18.018 1.00 75.62 255 PHE A N 1
ATOM 2084 C CA . PHE A 1 255 ? 16.577 -11.007 -17.569 1.00 75.62 255 PHE A CA 1
ATOM 2085 C C . PHE A 1 255 ? 18.025 -10.574 -17.406 1.00 75.62 255 PHE A C 1
ATOM 2087 O O . PHE A 1 255 ? 18.498 -9.636 -18.028 1.00 75.62 255 PHE A O 1
ATOM 2094 N N . LYS A 1 256 ? 18.765 -11.286 -16.554 1.00 68.38 256 LYS A N 1
ATOM 2095 C CA . LYS A 1 256 ? 20.215 -11.109 -16.474 1.00 68.38 256 LYS A CA 1
ATOM 2096 C C . LYS A 1 256 ? 20.871 -11.931 -17.577 1.00 68.38 256 LYS A C 1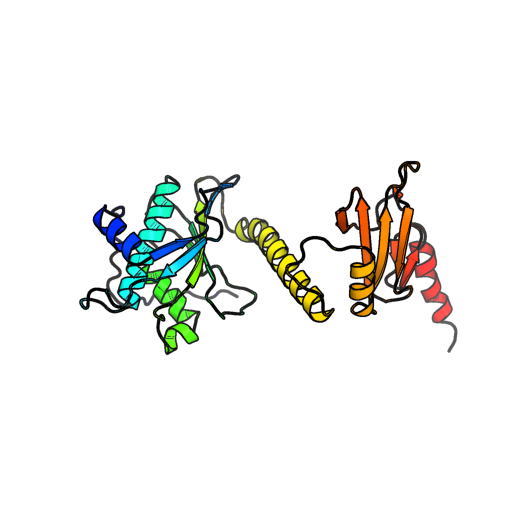
ATOM 2098 O O . LYS A 1 256 ? 20.811 -13.165 -17.528 1.00 68.38 256 LYS A O 1
ATOM 2103 N N . ALA A 1 257 ? 21.546 -11.256 -18.506 1.00 62.31 257 ALA A N 1
ATOM 2104 C CA . ALA A 1 257 ? 22.461 -11.848 -19.485 1.00 62.31 257 ALA A CA 1
ATOM 2105 C C . ALA A 1 257 ? 23.718 -12.417 -18.788 1.00 62.31 257 ALA A C 1
ATOM 2107 O O . ALA A 1 257 ? 24.819 -11.880 -18.839 1.00 62.31 257 ALA A O 1
ATOM 2108 N N . THR A 1 258 ? 23.510 -13.464 -17.993 1.00 58.03 258 THR A N 1
ATOM 2109 C CA . THR A 1 258 ? 24.536 -14.301 -17.355 1.00 58.03 258 THR A CA 1
ATOM 2110 C C . THR A 1 258 ? 24.146 -15.780 -17.401 1.00 58.03 258 THR A C 1
ATOM 2112 O O . THR A 1 258 ? 24.824 -16.624 -16.812 1.00 58.03 258 THR A O 1
ATOM 2115 N N . ARG A 1 259 ? 23.039 -16.125 -18.076 1.00 55.75 259 ARG A N 1
ATOM 2116 C CA . ARG A 1 259 ? 22.618 -17.516 -18.248 1.00 55.75 259 ARG A CA 1
ATOM 2117 C C . ARG A 1 259 ? 23.509 -18.194 -19.287 1.00 55.75 259 ARG A C 1
ATOM 2119 O O . ARG A 1 259 ? 23.684 -17.667 -20.378 1.00 55.75 259 ARG A O 1
ATOM 2126 N N . LYS A 1 260 ? 23.988 -19.403 -18.965 1.00 52.88 260 LYS A N 1
ATOM 2127 C CA . LYS A 1 260 ? 24.877 -20.227 -19.812 1.00 52.88 260 LYS A CA 1
ATOM 2128 C C . LYS A 1 260 ? 24.421 -20.373 -21.275 1.00 52.88 260 LYS A C 1
ATOM 2130 O O . LYS A 1 260 ? 25.262 -20.582 -22.127 1.00 52.88 260 LYS A O 1
ATOM 2135 N N . LYS A 1 261 ? 23.113 -20.270 -21.544 1.00 54.50 261 LYS A N 1
ATOM 2136 C CA . LYS A 1 261 ? 22.496 -20.471 -22.867 1.00 54.50 261 LYS A CA 1
ATOM 2137 C C . LYS A 1 261 ? 22.465 -19.235 -23.778 1.00 54.50 261 LYS A C 1
ATOM 2139 O O . LYS A 1 261 ? 22.011 -19.349 -24.900 1.00 54.50 261 LYS A O 1
ATOM 2144 N N . VAL A 1 262 ? 22.850 -18.058 -23.284 1.00 59.88 262 VAL A N 1
ATOM 2145 C CA . VAL A 1 262 ? 22.871 -16.814 -24.086 1.00 59.88 262 VAL A CA 1
ATOM 2146 C C . VAL A 1 262 ? 24.312 -16.428 -24.459 1.00 59.88 262 VAL A C 1
ATOM 2148 O O . VAL A 1 262 ? 24.506 -15.551 -25.286 1.00 59.88 262 VAL A O 1
ATOM 2151 N N . ASP A 1 263 ? 25.308 -17.067 -23.820 1.00 62.31 263 ASP A N 1
ATOM 2152 C CA . ASP A 1 263 ? 26.769 -16.839 -23.915 1.00 62.31 263 ASP A CA 1
ATOM 2153 C C . ASP A 1 263 ? 27.225 -15.376 -24.092 1.00 62.31 263 ASP A C 1
ATOM 2155 O O . ASP A 1 263 ? 28.277 -15.070 -24.645 1.00 62.31 263 ASP A O 1
ATOM 2159 N N . ALA A 1 264 ? 26.435 -14.445 -23.569 1.00 64.19 264 ALA A N 1
ATOM 2160 C CA . ALA A 1 264 ? 26.702 -13.022 -23.603 1.00 64.19 264 ALA A CA 1
ATOM 2161 C C . ALA A 1 264 ? 26.613 -12.468 -22.184 1.00 64.19 264 ALA A C 1
ATOM 2163 O O . ALA A 1 264 ? 25.666 -12.736 -21.442 1.00 64.19 264 ALA A O 1
ATOM 2164 N N . ARG A 1 265 ? 27.620 -11.680 -21.819 1.00 72.44 265 ARG A N 1
ATOM 2165 C CA . ARG A 1 265 ? 27.701 -10.846 -20.622 1.00 72.44 265 ARG A CA 1
ATOM 2166 C C . ARG A 1 265 ? 27.955 -9.419 -21.086 1.00 72.44 265 ARG A C 1
ATOM 2168 O O . ARG A 1 265 ? 28.747 -9.206 -21.990 1.00 72.44 265 ARG A O 1
ATOM 2175 N N . PHE A 1 266 ? 27.347 -8.429 -20.444 1.00 75.50 266 PHE A N 1
ATOM 2176 C CA . PHE A 1 266 ? 27.730 -7.041 -20.687 1.00 75.50 266 PHE A CA 1
ATOM 2177 C C . PHE A 1 266 ? 28.948 -6.666 -19.838 1.00 75.50 266 PHE A C 1
ATOM 2179 O O . PHE A 1 266 ? 28.942 -6.837 -18.614 1.00 75.50 266 PHE A O 1
ATOM 2186 N N . CYS A 1 267 ? 30.006 -6.179 -20.479 1.00 77.50 267 CYS A N 1
ATOM 2187 C CA . CYS A 1 267 ? 31.178 -5.664 -19.791 1.00 77.50 267 CYS A CA 1
ATOM 2188 C C . CYS A 1 267 ? 30.995 -4.171 -19.516 1.00 77.50 267 CYS A C 1
ATOM 2190 O O . CYS A 1 267 ? 31.194 -3.352 -20.404 1.00 77.50 267 CYS A O 1
ATOM 2192 N N . PHE A 1 268 ? 30.701 -3.803 -18.268 1.00 78.38 268 PHE A N 1
ATOM 2193 C CA . PHE A 1 268 ? 30.584 -2.394 -17.861 1.00 78.38 268 PHE A CA 1
ATOM 2194 C C . PHE A 1 268 ? 31.896 -1.601 -17.956 1.00 78.38 268 PHE A C 1
ATOM 2196 O O . PHE A 1 268 ? 31.864 -0.387 -17.836 1.00 78.38 268 PHE A O 1
ATOM 2203 N N . LYS A 1 269 ? 33.046 -2.261 -18.154 1.00 76.62 269 LYS A N 1
ATOM 2204 C CA . LYS A 1 269 ? 34.325 -1.585 -18.423 1.00 76.62 269 LYS A CA 1
ATOM 2205 C C . LYS A 1 269 ? 34.499 -1.272 -19.914 1.00 76.62 269 LYS A C 1
ATOM 2207 O O . LYS A 1 269 ? 34.990 -0.205 -20.255 1.00 76.62 269 LYS A O 1
ATOM 2212 N N . CYS A 1 270 ? 34.122 -2.205 -20.786 1.00 79.12 270 CYS A N 1
ATOM 2213 C CA . CYS A 1 270 ? 34.279 -2.077 -22.239 1.00 79.12 270 CYS A CA 1
ATOM 2214 C C . CYS A 1 270 ? 33.013 -1.544 -22.935 1.00 79.12 270 CYS A C 1
ATOM 2216 O O . CYS A 1 270 ? 33.032 -1.333 -24.141 1.00 79.12 270 CYS A O 1
ATOM 2218 N N . HIS A 1 271 ? 31.917 -1.378 -22.189 1.00 79.25 271 HIS A N 1
ATOM 2219 C CA . HIS A 1 271 ? 30.589 -0.965 -22.658 1.00 79.25 271 HIS A CA 1
ATOM 2220 C C . HIS A 1 271 ? 30.080 -1.782 -23.857 1.00 79.25 271 HIS A C 1
ATOM 2222 O O . HIS A 1 271 ? 29.497 -1.251 -24.799 1.00 79.25 271 HIS A O 1
ATOM 2228 N N . THR A 1 272 ? 30.333 -3.094 -23.841 1.00 81.19 272 THR A N 1
ATOM 2229 C CA . THR A 1 272 ? 29.969 -3.995 -24.940 1.00 81.19 272 THR A CA 1
ATOM 2230 C C . THR A 1 272 ? 29.562 -5.377 -24.440 1.00 81.19 272 THR A C 1
ATOM 2232 O O . THR A 1 272 ? 29.900 -5.783 -23.320 1.00 81.19 272 THR A O 1
ATOM 2235 N N . LEU A 1 273 ? 28.835 -6.108 -25.285 1.00 78.06 273 LEU A N 1
ATOM 2236 C CA . LEU A 1 273 ? 28.520 -7.515 -25.079 1.00 78.06 273 LEU A CA 1
ATOM 2237 C C . LEU A 1 273 ? 29.740 -8.380 -25.392 1.00 78.06 273 LEU A C 1
ATOM 2239 O O . LEU A 1 273 ? 30.388 -8.232 -26.424 1.00 78.06 273 LEU A O 1
ATOM 2243 N N . VAL A 1 274 ? 30.048 -9.283 -24.471 1.00 76.56 274 VAL A N 1
ATOM 2244 C CA . VAL A 1 274 ? 31.243 -10.121 -24.489 1.00 76.56 274 VAL A CA 1
ATOM 2245 C C . VAL A 1 274 ? 30.897 -11.555 -24.110 1.00 76.56 274 VAL A C 1
ATOM 2247 O O . VAL A 1 274 ? 29.898 -11.802 -23.434 1.00 76.56 274 VAL A O 1
ATOM 2250 N N . THR A 1 275 ? 31.748 -12.502 -24.489 1.00 71.12 275 THR A N 1
ATOM 2251 C CA . THR A 1 275 ? 31.581 -13.910 -24.106 1.00 71.12 275 THR A CA 1
ATOM 2252 C C . THR A 1 275 ? 31.938 -14.139 -22.637 1.00 71.12 275 THR A C 1
ATOM 2254 O O . THR A 1 275 ? 32.545 -13.295 -21.961 1.00 71.12 275 THR A O 1
ATOM 2257 N N . CYS A 1 276 ? 31.600 -15.319 -22.115 1.00 64.19 276 CYS A N 1
ATOM 2258 C CA . CYS A 1 276 ? 31.915 -15.699 -20.737 1.00 64.19 276 CYS A CA 1
ATOM 2259 C C . CYS A 1 276 ? 33.425 -15.690 -20.391 1.00 64.19 276 CYS A C 1
ATOM 2261 O O . CYS A 1 276 ? 33.773 -15.592 -19.209 1.00 64.19 276 CYS A O 1
ATOM 2263 N N . LEU A 1 277 ? 34.317 -15.719 -21.390 1.00 66.31 277 LEU A N 1
ATOM 2264 C CA . LEU A 1 277 ? 35.779 -15.753 -21.234 1.00 66.31 277 LEU A CA 1
ATOM 2265 C C . LEU A 1 277 ? 36.442 -14.365 -21.132 1.00 66.31 277 LEU A C 1
ATOM 2267 O O . LEU A 1 277 ? 37.589 -14.257 -20.692 1.00 66.31 277 LEU A O 1
ATOM 2271 N N . HIS A 1 278 ? 35.712 -13.287 -21.431 1.00 73.12 278 HIS A N 1
ATOM 2272 C CA . HIS A 1 278 ? 36.255 -11.923 -21.510 1.00 73.12 278 HIS A CA 1
ATOM 2273 C C . HIS A 1 278 ? 36.932 -11.416 -20.225 1.00 73.12 278 HIS A C 1
ATOM 2275 O O . HIS A 1 278 ? 37.824 -10.572 -20.266 1.00 73.12 278 HIS A O 1
ATOM 2281 N N . GLY A 1 279 ? 36.565 -11.949 -19.055 1.00 61.34 279 GLY A N 1
ATOM 2282 C CA . GLY A 1 279 ? 37.166 -11.551 -17.777 1.00 61.34 279 GLY A CA 1
ATOM 2283 C C . GLY A 1 279 ? 38.672 -11.837 -17.654 1.00 61.34 279 GLY A C 1
ATOM 2284 O O . GLY A 1 279 ? 39.312 -11.303 -16.746 1.00 61.34 279 GLY A O 1
ATOM 2285 N N . ILE A 1 280 ? 39.245 -12.686 -18.513 1.00 64.62 280 ILE A N 1
ATOM 2286 C CA . ILE A 1 280 ? 40.691 -12.964 -18.555 1.00 64.62 280 ILE A CA 1
ATOM 2287 C C . ILE A 1 280 ? 41.422 -11.875 -19.358 1.00 64.62 280 ILE A C 1
ATOM 2289 O O . ILE A 1 280 ? 42.438 -11.353 -18.902 1.00 64.62 280 ILE A O 1
ATOM 2293 N N . GLU A 1 281 ? 40.867 -11.476 -20.501 1.00 63.69 281 GLU A N 1
ATOM 2294 C CA . GLU A 1 281 ? 41.441 -10.483 -21.422 1.00 63.69 281 GLU A CA 1
ATOM 2295 C C . GLU A 1 281 ? 41.267 -9.052 -20.904 1.00 63.69 281 GLU A C 1
ATOM 2297 O O . GLU A 1 281 ? 42.226 -8.286 -20.834 1.00 63.69 281 GLU A O 1
ATOM 2302 N N . CYS A 1 282 ? 40.083 -8.734 -20.378 1.00 70.56 282 CYS A N 1
ATOM 2303 C CA . CYS A 1 282 ? 39.732 -7.417 -19.843 1.00 70.56 282 CYS A CA 1
ATOM 2304 C C . CYS A 1 282 ? 40.641 -6.957 -18.680 1.00 70.56 282 CYS A C 1
ATOM 2306 O O . CYS A 1 282 ? 40.769 -5.760 -18.399 1.00 70.56 282 CYS A O 1
ATOM 2308 N N . ARG A 1 283 ? 41.283 -7.904 -17.975 1.00 59.47 283 ARG A N 1
ATOM 2309 C CA . ARG A 1 283 ? 42.252 -7.631 -16.897 1.00 59.47 283 ARG A CA 1
ATOM 2310 C C . ARG A 1 283 ? 43.679 -7.392 -17.400 1.00 59.47 283 ARG A C 1
ATOM 2312 O O . ARG A 1 283 ? 44.425 -6.708 -16.702 1.00 59.47 283 ARG A O 1
ATOM 2319 N N . ARG A 1 284 ? 44.062 -7.923 -18.570 1.00 54.53 284 ARG A N 1
ATOM 2320 C CA . ARG A 1 284 ? 45.418 -7.781 -19.137 1.00 54.53 284 ARG A CA 1
ATOM 2321 C C . ARG A 1 284 ? 45.704 -6.371 -19.652 1.00 54.53 284 ARG A C 1
ATOM 2323 O O . ARG A 1 284 ? 46.784 -5.862 -19.382 1.00 54.53 284 ARG A O 1
ATOM 2330 N N . GLU A 1 285 ? 44.712 -5.690 -20.222 1.00 54.34 285 GLU A N 1
ATOM 2331 C CA . GLU A 1 285 ? 44.833 -4.299 -20.708 1.00 54.34 285 GLU A CA 1
ATOM 2332 C C . GLU A 1 285 ? 45.251 -3.279 -19.627 1.00 54.34 285 GLU A C 1
ATOM 2334 O O . GLU A 1 285 ? 45.629 -2.156 -19.942 1.00 54.34 285 GLU A O 1
ATOM 2339 N N . ARG A 1 286 ? 45.211 -3.646 -18.334 1.00 48.47 286 ARG A N 1
ATOM 2340 C CA . ARG A 1 286 ? 45.707 -2.798 -17.237 1.00 48.47 286 ARG A CA 1
ATOM 2341 C C . ARG A 1 286 ? 47.237 -2.704 -17.180 1.00 48.47 286 ARG A C 1
ATOM 2343 O O . ARG A 1 286 ? 47.730 -1.771 -16.561 1.00 48.47 286 ARG A O 1
ATOM 2350 N N . LYS A 1 287 ? 47.972 -3.679 -17.732 1.00 41.06 287 LYS A N 1
ATOM 2351 C CA . LYS A 1 287 ? 49.445 -3.698 -17.675 1.00 41.06 287 LYS A CA 1
ATOM 2352 C C . LYS A 1 287 ? 50.092 -2.961 -18.841 1.00 41.06 287 LYS A C 1
ATOM 2354 O O . LYS A 1 287 ? 51.099 -2.306 -18.621 1.00 41.06 287 LYS A O 1
ATOM 2359 N N . ASP A 1 288 ? 49.483 -2.996 -20.021 1.00 42.75 288 ASP A N 1
ATOM 2360 C CA . ASP A 1 288 ? 50.090 -2.398 -21.216 1.00 42.75 288 ASP A CA 1
ATOM 2361 C C . ASP A 1 288 ? 49.746 -0.903 -21.362 1.00 42.75 288 ASP A C 1
ATOM 2363 O O . ASP A 1 288 ? 50.525 -0.145 -21.925 1.00 42.75 288 ASP A O 1
ATOM 2367 N N . ALA A 1 289 ? 48.640 -0.436 -20.765 1.00 43.81 289 ALA A N 1
ATOM 2368 C CA . ALA A 1 289 ? 48.281 0.989 -20.723 1.00 43.81 289 ALA A CA 1
ATOM 2369 C C . ALA A 1 289 ? 48.983 1.790 -19.601 1.00 43.81 289 ALA A C 1
ATOM 2371 O O . ALA A 1 289 ? 48.775 2.992 -19.492 1.00 43.81 289 ALA A O 1
ATOM 2372 N N . GLN A 1 290 ? 49.786 1.136 -18.750 1.00 40.12 290 GLN A N 1
ATOM 2373 C CA . GLN A 1 290 ? 50.663 1.791 -17.761 1.00 40.12 290 GLN A CA 1
ATOM 2374 C C . GLN A 1 290 ? 52.133 1.848 -18.211 1.00 40.12 290 GLN A C 1
ATOM 2376 O O . GLN A 1 290 ? 52.987 2.267 -17.436 1.00 40.12 290 GLN A O 1
ATOM 2381 N N . ILE A 1 291 ? 52.432 1.433 -19.447 1.00 42.25 291 ILE A N 1
ATOM 2382 C CA . ILE A 1 291 ? 53.767 1.517 -20.052 1.00 42.25 291 ILE A CA 1
ATOM 2383 C C . ILE A 1 291 ? 53.666 2.294 -21.364 1.00 42.25 291 ILE A C 1
ATOM 2385 O O . ILE A 1 291 ? 54.096 1.803 -22.389 1.00 42.25 291 ILE A O 1
ATOM 2389 N N . PHE A 1 292 ? 53.062 3.476 -21.356 1.00 34.59 292 PHE A N 1
ATOM 2390 C CA . PHE A 1 292 ? 53.403 4.553 -22.287 1.00 34.59 292 PHE A CA 1
ATOM 2391 C C . PHE A 1 292 ? 53.070 5.862 -21.566 1.00 34.59 292 PHE A C 1
ATOM 2393 O O . PHE A 1 292 ? 51.931 6.043 -21.132 1.00 34.59 292 PHE A O 1
ATOM 2400 N N . ASP A 1 293 ? 54.116 6.664 -21.354 1.00 33.97 293 ASP A N 1
ATOM 2401 C CA . ASP A 1 293 ? 54.113 7.997 -20.733 1.00 33.97 293 ASP A CA 1
ATOM 2402 C C . ASP A 1 293 ? 53.103 8.967 -21.371 1.00 33.97 293 ASP A C 1
ATOM 2404 O O . ASP A 1 293 ? 52.932 8.921 -22.615 1.00 33.97 293 ASP A O 1
#

pLDDT: mean 74.16, std 17.2, range [30.52, 93.94]

Organism: Caenorhabditis brenneri (NCBI:txid135651)

Radius of gyration: 26.68 Å; chains: 1; bounding box: 80×48×64 Å

Secondary structure (DSSP, 8-state):
----------S------SPP-HHHHHHHHHHEEEET-PPPEE-SSEEEEEEEEEEE--GGGS-TTS-HHHHHHHHHHHHHHHHHHHTT--TTT-EEEEEEE-TT---TT--EEEEEEETTTS-HHHHHHHHHHH-HHHHHH---TT-EEEEEEEEE--TT--TTSHHHHHHHHHHHHHHHHHHHHHHHHHTT--TT-----HHHHHHHHHH-TTEEEEEEE--TT-SS-EEEEEESTT-SEEEEEEEETTEEEE--TT-TTT--EEETTTTEEE-TTHHHHHHHHHHHTTS--

Foldseek 3Di:
DDDDDDPDDDDDDDLDQDAQDVVLVVLLVQFWDKAPFDQFDDDPFKTKGAWIKIKTAPLVPDDPPDDSLVSQLSSQQNVVRVVCVSRVHGQPPKFKWKFKDWPPDPDLDDRTLGDRDGCVVAGSSNSSVSCLVVPVVCVVPPDDNTTMMTMMMIIGPDPPDDPPPPCCVVVVVVSCVVVVLVVQLVLCVVLVHHSPDPADDVVSVVSSCVVVLLEWEWEWEDDPPDPATDTPDTDNQLHLHYWYWYDDPRDIDTDQPPDPRNQWHQDSVRSHTDGPPCVVVVVVVVVVVVPDD